Protein AF-A0A3C1VH24-F1 (afdb_monomer_lite)

Sequence (207 aa):
MFFRLPTLKSFALTANALASLFFVCVVVCSCSSTRHAETNLQTVLHTRPGSHQLFDSGQITNAILEFGGNHQAAFSVLKKVSSETNTIVDAGRIIDTNRFVRAGAIYGIGQLGKSVPEAAPFLWEVIYYPSKSGNDRYMAFVALKKIGFQTQDIPTLAKLLDVPASNQNFLTKLVPETISELIETNPPGATPYLSSVENLLDNPNPD

Foldseek 3Di:
DDDDDDDPDDDDPDPPPVVVVVVVVVVVVLVVQLVVLLVQLLVQLPDDDPDPDLGDLPSNLVSCCSNPLPNVSLLVSLLVQLPDFDWDQDPNDTDTPSLSSNLSSLLSLLSSAPSDVVSLVVLLCLLPPPPRDLSSNVSSVVSNVSSPDALVCLLVLLVCCVDPSVVSPVSVPVSVVSNVVNCVVDVVRNVVPVVSNVVVVPPPDDD

Radius of gyration: 26.14 Å; chains: 1; bounding box: 42×113×46 Å

Secondary structure (DSSP, 8-state):
---PPPP-----SSSHHHHHHHHHHHHHHHHHHHHHHHHHHHHHHHPPPSSS-SS-HHHHHHHHHTTTT-HHHHHHHHHHHTT---EEEETTEEEETTHHHHHHHHHHHHHTGGGSTTHHHHHHHHHH-TTS-HHHHHHHHHHHHHH---GGGHHHHHHHHHSGGGGSTTHHHHHHHHHHHHHHH-HHHHGGGTHHHHHHHS-----

pLDDT: mean 82.44, std 19.89, range [29.34, 98.69]

Structure (mmCIF, N/CA/C/O backbone):
data_AF-A0A3C1VH24-F1
#
_entry.id   AF-A0A3C1VH24-F1
#
loop_
_atom_site.group_PDB
_atom_site.id
_atom_site.type_symbol
_atom_site.label_atom_id
_atom_site.label_alt_id
_atom_site.label_comp_id
_atom_site.label_asym_id
_atom_site.label_entity_id
_atom_site.label_seq_id
_atom_site.pdbx_PDB_ins_code
_atom_site.Cartn_x
_atom_site.Cartn_y
_atom_site.Cartn_z
_atom_site.occupancy
_atom_site.B_iso_or_equiv
_atom_site.auth_seq_id
_atom_site.auth_comp_id
_atom_site.auth_asym_id
_atom_site.auth_atom_id
_atom_site.pdbx_PDB_model_num
ATOM 1 N N . MET A 1 1 ? -3.320 -86.404 -0.015 1.00 36.16 1 MET A N 1
ATOM 2 C CA . MET A 1 1 ? -2.067 -86.282 -0.789 1.00 36.16 1 MET A CA 1
ATOM 3 C C . MET A 1 1 ? -2.031 -84.865 -1.349 1.00 36.16 1 MET A C 1
ATOM 5 O O . MET A 1 1 ? -2.998 -84.454 -1.972 1.00 36.16 1 MET A O 1
ATOM 9 N N . PHE A 1 2 ? -1.017 -84.093 -0.963 1.00 38.03 2 PHE A N 1
ATOM 10 C CA . PHE A 1 2 ? -0.851 -82.656 -1.212 1.00 38.03 2 PHE A CA 1
ATOM 11 C C . PHE A 1 2 ? -0.821 -82.301 -2.702 1.00 38.03 2 PHE A C 1
ATOM 13 O O . PHE A 1 2 ? -0.122 -82.992 -3.427 1.00 38.03 2 PHE A O 1
ATOM 20 N N . PHE A 1 3 ? -1.413 -81.169 -3.114 1.00 30.39 3 PHE A N 1
ATOM 21 C CA . PHE A 1 3 ? -0.778 -80.273 -4.094 1.00 30.39 3 PHE A CA 1
ATOM 22 C C . PHE A 1 3 ? -1.181 -78.803 -3.880 1.00 30.39 3 PHE A C 1
ATOM 24 O O . PHE A 1 3 ? -2.302 -78.482 -3.499 1.00 30.39 3 PHE A O 1
ATOM 31 N N . ARG A 1 4 ? -0.167 -77.947 -4.027 1.00 29.34 4 ARG A N 1
ATOM 32 C CA . ARG A 1 4 ? -0.014 -76.565 -3.550 1.00 29.34 4 ARG A CA 1
ATOM 33 C C . ARG A 1 4 ? -0.780 -75.524 -4.378 1.00 29.34 4 ARG A C 1
ATOM 35 O O . ARG A 1 4 ? -0.781 -75.591 -5.601 1.00 29.34 4 ARG A O 1
ATOM 42 N N . LEU A 1 5 ? -1.265 -74.481 -3.701 1.00 32.91 5 LEU A N 1
ATOM 43 C CA . LEU A 1 5 ? -1.547 -73.161 -4.281 1.00 32.91 5 LEU A CA 1
ATOM 44 C C . LEU A 1 5 ? -0.228 -72.440 -4.636 1.00 32.91 5 LEU A C 1
ATOM 46 O O . LEU A 1 5 ? 0.666 -72.395 -3.784 1.00 32.91 5 LEU A O 1
ATOM 50 N N . PRO A 1 6 ? -0.086 -71.834 -5.828 1.00 37.62 6 PRO A N 1
ATOM 51 C CA . PRO A 1 6 ? 0.975 -70.871 -6.085 1.00 37.62 6 PRO A CA 1
ATOM 52 C C . PRO A 1 6 ? 0.645 -69.503 -5.464 1.00 37.62 6 PRO A C 1
ATOM 54 O O . PRO A 1 6 ? -0.477 -69.004 -5.506 1.00 37.62 6 PRO A O 1
ATOM 57 N N . THR A 1 7 ? 1.671 -68.923 -4.853 1.00 36.19 7 THR A N 1
ATOM 58 C CA . THR A 1 7 ? 1.704 -67.687 -4.071 1.00 36.19 7 THR A CA 1
ATOM 59 C C . THR A 1 7 ? 1.521 -66.416 -4.907 1.00 36.19 7 THR A C 1
ATOM 61 O O . THR A 1 7 ? 2.223 -66.212 -5.895 1.00 36.19 7 THR A O 1
ATOM 64 N N . LEU A 1 8 ? 0.672 -65.509 -4.414 1.00 36.28 8 LEU A N 1
ATOM 65 C CA . LEU A 1 8 ? 0.593 -64.088 -4.773 1.00 36.28 8 LEU A CA 1
ATOM 66 C C . LEU A 1 8 ? 1.919 -63.368 -4.454 1.00 36.28 8 LEU A C 1
ATOM 68 O O . LEU A 1 8 ? 2.107 -62.873 -3.346 1.00 36.28 8 LEU A O 1
ATOM 72 N N . LYS A 1 9 ? 2.848 -63.295 -5.410 1.00 37.72 9 LYS A N 1
ATOM 73 C CA . LYS A 1 9 ? 3.990 -62.360 -5.377 1.00 37.72 9 LYS A CA 1
ATOM 74 C C . LYS A 1 9 ? 4.359 -61.916 -6.791 1.00 37.72 9 LYS A C 1
ATOM 76 O O . LYS A 1 9 ? 5.410 -62.268 -7.309 1.00 37.72 9 LYS A O 1
ATOM 81 N N . SER A 1 10 ? 3.482 -61.132 -7.410 1.00 37.31 10 SER A N 1
ATOM 82 C CA . SER A 1 10 ? 3.805 -60.377 -8.631 1.00 37.31 10 SER A CA 1
ATOM 83 C C . SER A 1 10 ? 2.691 -59.387 -8.988 1.00 37.31 10 SER A C 1
ATOM 85 O O . SER A 1 10 ? 2.192 -59.365 -10.101 1.00 37.31 10 SER A O 1
ATOM 87 N N . PHE A 1 11 ? 2.287 -58.545 -8.035 1.00 36.47 11 PHE A N 1
ATOM 88 C CA . PHE A 1 11 ? 1.447 -57.369 -8.306 1.00 36.47 11 PHE A CA 1
ATOM 89 C C . PHE A 1 11 ? 1.889 -56.204 -7.414 1.00 36.47 11 PHE A C 1
ATOM 91 O O . PHE A 1 11 ? 1.153 -55.703 -6.577 1.00 36.47 11 PHE A O 1
ATOM 98 N N . ALA A 1 12 ? 3.154 -55.812 -7.534 1.00 38.84 12 ALA A N 1
ATOM 99 C CA . ALA A 1 12 ? 3.665 -54.611 -6.880 1.00 38.84 12 ALA A CA 1
ATOM 100 C C . ALA A 1 12 ? 4.857 -54.051 -7.659 1.00 38.84 12 ALA A C 1
ATOM 102 O O . ALA A 1 12 ? 5.936 -53.894 -7.103 1.00 38.84 12 ALA A O 1
ATOM 103 N N . LEU A 1 13 ? 4.709 -53.811 -8.966 1.00 38.84 13 LEU A N 1
ATOM 104 C CA . LEU A 1 13 ? 5.759 -53.113 -9.714 1.00 38.84 13 LEU A CA 1
ATOM 105 C C . LEU A 1 13 ? 5.261 -52.398 -10.978 1.00 38.84 13 LEU A C 1
ATOM 107 O O . LEU A 1 13 ? 5.892 -52.486 -12.016 1.00 38.84 13 LEU A O 1
ATOM 111 N N . THR A 1 14 ? 4.147 -51.662 -10.903 1.00 41.81 14 THR A N 1
ATOM 112 C CA . THR A 1 14 ? 3.786 -50.675 -11.951 1.00 41.81 14 THR A CA 1
ATOM 113 C C . THR A 1 14 ? 3.032 -49.431 -11.454 1.00 41.81 14 THR A C 1
ATOM 115 O O . THR A 1 14 ? 2.781 -48.531 -12.246 1.00 41.81 14 THR A O 1
ATOM 118 N N . ALA A 1 15 ? 2.725 -49.290 -10.158 1.00 37.34 15 ALA A N 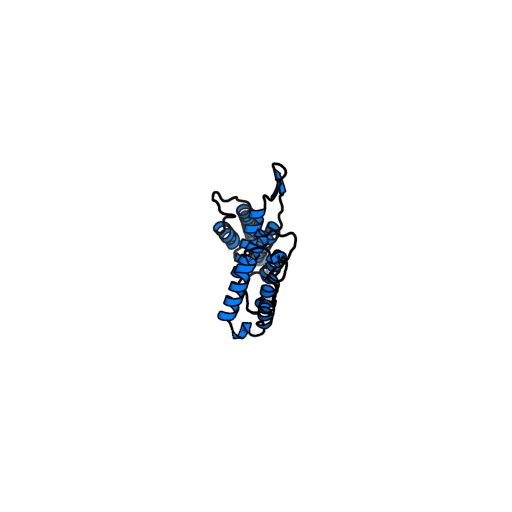1
ATOM 119 C CA . ALA A 1 15 ? 1.981 -48.119 -9.662 1.00 37.34 15 ALA A CA 1
ATOM 120 C C . ALA A 1 15 ? 2.856 -46.887 -9.328 1.00 37.34 15 ALA A C 1
ATOM 122 O O . ALA A 1 15 ? 2.350 -45.768 -9.300 1.00 37.34 15 ALA A O 1
ATOM 123 N N . ASN A 1 16 ? 4.171 -47.049 -9.123 1.00 43.00 16 ASN A N 1
ATOM 124 C CA . ASN A 1 16 ? 5.039 -45.951 -8.662 1.00 43.00 16 ASN A CA 1
ATOM 125 C C . ASN A 1 16 ? 5.607 -45.052 -9.770 1.00 43.00 16 ASN A C 1
ATOM 127 O O . ASN A 1 16 ? 6.025 -43.938 -9.470 1.00 43.00 16 ASN A O 1
ATOM 131 N N . ALA A 1 17 ? 5.625 -45.488 -11.032 1.00 41.25 17 ALA A N 1
ATOM 132 C CA . ALA A 1 17 ? 6.173 -44.680 -12.127 1.00 41.25 17 ALA A CA 1
ATOM 133 C C . ALA A 1 17 ? 5.202 -43.573 -12.569 1.00 41.25 17 ALA A C 1
ATOM 135 O O . ALA A 1 17 ? 5.617 -42.448 -12.816 1.00 41.25 17 ALA A O 1
ATOM 136 N N . LEU A 1 18 ? 3.896 -43.859 -12.604 1.00 40.31 18 LEU A N 1
ATOM 137 C CA . LEU A 1 18 ? 2.884 -42.868 -12.977 1.00 40.31 18 LEU A CA 1
ATOM 138 C C . LEU A 1 18 ? 2.711 -41.813 -11.882 1.00 40.31 18 LEU A C 1
ATOM 140 O O . LEU A 1 18 ? 2.741 -40.630 -12.189 1.00 40.31 18 LEU A O 1
ATOM 144 N N . ALA A 1 19 ? 2.622 -42.208 -10.608 1.00 44.28 19 ALA A N 1
ATOM 145 C CA . ALA A 1 19 ? 2.500 -41.251 -9.508 1.00 44.28 19 ALA A CA 1
ATOM 146 C C . ALA A 1 19 ? 3.707 -40.297 -9.421 1.00 44.28 19 ALA A C 1
ATOM 148 O O . ALA A 1 19 ? 3.523 -39.102 -9.214 1.00 44.28 19 ALA A O 1
ATOM 149 N N . SER A 1 20 ? 4.929 -40.795 -9.647 1.00 45.97 20 SER A N 1
ATOM 150 C CA . SER A 1 20 ? 6.142 -39.965 -9.667 1.00 45.97 20 SER A CA 1
ATOM 151 C C . SER A 1 20 ? 6.243 -39.081 -10.915 1.00 45.97 20 SER A C 1
ATOM 153 O O . SER A 1 20 ? 6.613 -37.918 -10.786 1.00 45.97 20 SER A O 1
ATOM 155 N N . LEU A 1 21 ? 5.839 -39.560 -12.097 1.00 46.69 21 LEU A N 1
ATOM 156 C CA . LEU A 1 21 ? 5.760 -38.739 -13.315 1.00 46.69 21 LEU A CA 1
ATOM 157 C C . LEU A 1 21 ? 4.696 -37.638 -13.213 1.00 46.69 21 LEU A C 1
ATOM 159 O O . LEU A 1 21 ? 4.971 -36.502 -13.589 1.00 46.69 21 LEU A O 1
ATOM 163 N N . PHE A 1 22 ? 3.517 -37.935 -12.656 1.00 48.34 22 PHE A N 1
ATOM 164 C CA . PHE A 1 22 ? 2.480 -36.931 -12.399 1.00 48.34 22 PHE A CA 1
ATOM 165 C C . PHE A 1 22 ? 2.959 -35.880 -11.394 1.00 48.34 22 PHE A C 1
ATOM 167 O O . PHE A 1 22 ? 2.775 -34.689 -11.632 1.00 48.34 22 PHE A O 1
ATOM 174 N N . PHE A 1 23 ? 3.628 -36.292 -10.314 1.00 48.44 23 PHE A N 1
ATOM 175 C CA . PHE A 1 23 ? 4.158 -35.356 -9.321 1.00 48.44 23 PHE A CA 1
ATOM 176 C C . PHE A 1 23 ? 5.256 -34.458 -9.908 1.00 48.44 23 PHE A C 1
ATOM 178 O O . PHE A 1 23 ? 5.238 -33.247 -9.705 1.00 48.44 23 PHE A O 1
ATOM 185 N N . VAL A 1 24 ? 6.172 -35.023 -10.700 1.00 53.12 24 VAL A N 1
ATOM 186 C CA . VAL A 1 24 ? 7.228 -34.256 -11.379 1.00 53.12 24 VAL A CA 1
ATOM 187 C C . VAL A 1 24 ? 6.637 -33.303 -12.423 1.00 53.12 24 VAL A C 1
ATOM 189 O O . VAL A 1 24 ? 7.026 -32.139 -12.454 1.00 53.12 24 VAL A O 1
ATOM 192 N N . CYS A 1 25 ? 5.659 -33.733 -13.228 1.00 53.59 25 CYS A N 1
ATOM 193 C CA . CYS A 1 25 ? 4.994 -32.854 -14.196 1.00 53.59 25 CYS A CA 1
ATOM 194 C C . CYS A 1 25 ? 4.237 -31.704 -13.522 1.00 53.59 25 CYS A C 1
ATOM 196 O O . CYS A 1 25 ? 4.370 -30.564 -13.959 1.00 53.59 25 CYS A O 1
ATOM 198 N N . VAL A 1 26 ? 3.486 -31.972 -12.448 1.00 57.84 26 VAL A N 1
ATOM 199 C CA . VAL A 1 26 ? 2.752 -30.929 -11.711 1.00 57.84 26 VAL A CA 1
ATOM 200 C C . VAL A 1 26 ? 3.723 -29.917 -11.096 1.00 57.84 26 VAL A C 1
ATOM 202 O O . VAL A 1 26 ? 3.526 -28.715 -11.254 1.00 57.84 26 VAL A O 1
ATOM 205 N N . VAL A 1 27 ? 4.819 -30.376 -10.483 1.00 59.41 27 VAL A N 1
ATOM 206 C CA . VAL A 1 27 ? 5.836 -29.487 -9.894 1.00 59.41 27 VAL A CA 1
ATOM 207 C C . VAL A 1 27 ? 6.545 -28.647 -10.966 1.00 59.41 27 VAL A C 1
ATOM 209 O O . VAL A 1 27 ? 6.691 -27.436 -10.795 1.00 59.41 27 VAL A O 1
ATOM 212 N N . VAL A 1 28 ? 6.935 -29.241 -12.099 1.00 59.50 28 VAL A N 1
ATOM 213 C CA . VAL A 1 28 ? 7.600 -28.513 -13.197 1.00 59.50 28 VAL A CA 1
ATOM 214 C C . VAL A 1 28 ? 6.655 -27.495 -13.852 1.00 59.50 28 VAL A C 1
ATOM 216 O O . VAL A 1 28 ? 7.066 -26.358 -14.102 1.00 59.50 28 VAL A O 1
ATOM 219 N N . CYS A 1 29 ? 5.381 -27.844 -14.065 1.00 61.97 29 CYS A N 1
ATOM 220 C CA . CYS A 1 29 ? 4.379 -26.918 -14.602 1.00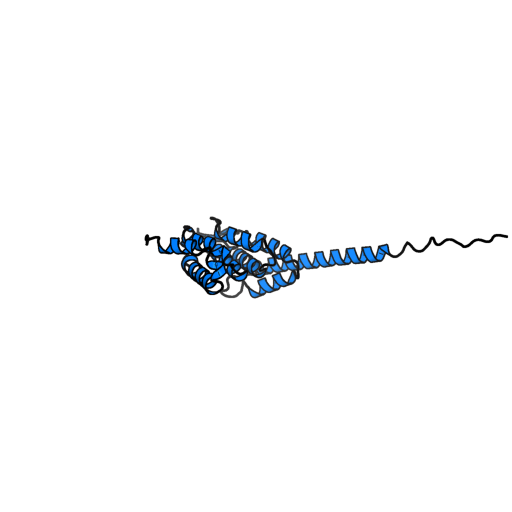 61.97 29 CYS A CA 1
ATOM 221 C C . CYS A 1 29 ? 4.092 -25.750 -13.644 1.00 61.97 29 CYS A C 1
ATOM 223 O O . CYS A 1 29 ? 4.086 -24.596 -14.082 1.00 61.97 29 CYS A O 1
ATOM 225 N N . SER A 1 30 ? 3.923 -26.007 -12.343 1.00 60.62 30 SER A N 1
ATOM 226 C CA . SER A 1 30 ? 3.699 -24.949 -11.345 1.00 60.62 30 SER A CA 1
ATOM 227 C C . SER A 1 30 ? 4.908 -24.015 -11.190 1.00 60.62 30 SER A C 1
ATOM 229 O O . SER A 1 30 ? 4.732 -22.797 -11.075 1.00 60.62 30 SER A O 1
ATOM 231 N N . CYS A 1 31 ? 6.136 -24.540 -11.266 1.00 66.38 31 CYS A N 1
ATOM 232 C CA . CYS A 1 31 ? 7.351 -23.718 -11.263 1.00 66.38 31 CYS A CA 1
ATOM 233 C C . CYS A 1 31 ? 7.470 -22.834 -12.514 1.00 66.38 31 CYS A C 1
ATOM 235 O O . CYS A 1 31 ? 7.856 -21.668 -12.404 1.00 66.38 31 CYS A O 1
ATOM 237 N N . SER A 1 32 ? 7.120 -23.357 -13.693 1.00 71.50 32 SER A N 1
ATOM 238 C CA . SER A 1 32 ? 7.143 -22.582 -14.940 1.00 71.50 32 SER A CA 1
ATOM 239 C C . SER A 1 32 ? 6.107 -21.453 -14.934 1.00 71.50 32 SER A C 1
ATOM 241 O O . SER A 1 32 ? 6.422 -20.336 -15.342 1.00 71.50 32 SER A O 1
ATOM 243 N N . SER A 1 33 ? 4.895 -21.722 -14.437 1.00 80.44 33 SER A N 1
ATOM 244 C CA . SER A 1 33 ? 3.821 -20.723 -14.349 1.00 80.44 33 SER A CA 1
ATOM 245 C C . SER A 1 33 ? 4.170 -19.587 -13.387 1.00 80.44 33 SER A C 1
ATOM 247 O O . SER A 1 33 ? 3.976 -18.421 -13.715 1.00 80.44 33 SER A O 1
ATOM 249 N N . THR A 1 34 ? 4.738 -19.916 -12.222 1.00 84.75 34 THR A N 1
ATOM 250 C CA . THR A 1 34 ? 5.115 -18.907 -11.219 1.00 84.75 34 THR A CA 1
ATOM 251 C C . THR A 1 34 ? 6.220 -17.996 -11.751 1.00 84.75 34 THR A C 1
ATOM 253 O O . THR A 1 34 ? 6.108 -16.779 -11.667 1.00 84.75 34 THR A O 1
ATOM 256 N N . ARG A 1 35 ? 7.252 -18.560 -12.394 1.00 89.94 35 ARG A N 1
ATOM 257 C CA . ARG A 1 35 ? 8.339 -17.767 -12.991 1.00 89.94 35 ARG A CA 1
ATOM 258 C C . ARG A 1 35 ? 7.840 -16.826 -14.092 1.00 89.94 35 ARG A C 1
ATOM 260 O O . ARG A 1 35 ? 8.350 -15.713 -14.227 1.00 89.94 35 ARG A O 1
ATOM 267 N N . HIS A 1 36 ? 6.862 -17.269 -14.882 1.00 93.31 36 HIS A N 1
ATOM 268 C CA . HIS A 1 36 ? 6.235 -16.426 -15.895 1.00 93.31 36 HIS A CA 1
ATOM 269 C C . HIS A 1 36 ? 5.503 -15.239 -15.257 1.00 93.31 36 HIS A C 1
ATOM 271 O O . HIS A 1 36 ? 5.795 -14.102 -15.622 1.00 93.31 36 HIS A O 1
ATOM 277 N N . ALA A 1 37 ? 4.656 -15.492 -14.254 1.00 95.62 37 ALA A N 1
ATOM 278 C CA . ALA A 1 37 ? 3.931 -14.448 -13.529 1.00 95.62 37 ALA A CA 1
ATOM 279 C C . ALA A 1 37 ? 4.883 -13.445 -12.847 1.00 95.62 37 ALA A C 1
ATOM 281 O O . ALA A 1 37 ? 4.691 -12.234 -12.944 1.00 95.62 37 ALA A O 1
ATOM 282 N N . GLU A 1 38 ? 5.974 -13.923 -12.234 1.00 96.00 38 GLU A N 1
ATOM 283 C CA . GLU A 1 38 ? 7.024 -13.063 -11.668 1.00 96.00 38 GLU A CA 1
ATOM 284 C C . GLU A 1 38 ? 7.664 -12.150 -12.718 1.00 96.00 38 GLU A C 1
ATOM 286 O O . GLU A 1 38 ? 7.829 -10.951 -12.484 1.00 96.00 38 GLU A O 1
ATOM 291 N N . THR A 1 39 ? 8.006 -12.709 -13.880 1.00 96.00 39 THR A N 1
ATOM 292 C CA . THR A 1 39 ? 8.636 -11.962 -14.979 1.00 96.00 39 THR A CA 1
ATOM 293 C C . THR A 1 39 ? 7.678 -10.928 -15.564 1.00 96.00 39 THR A C 1
ATOM 295 O O . THR A 1 39 ? 8.079 -9.792 -15.829 1.00 96.00 39 THR A O 1
ATOM 298 N N . ASN A 1 40 ? 6.410 -11.302 -15.748 1.00 97.19 40 ASN A N 1
ATOM 299 C CA . ASN A 1 40 ? 5.390 -10.401 -16.262 1.00 97.19 40 ASN A CA 1
ATOM 300 C C . ASN A 1 40 ? 5.134 -9.248 -15.285 1.00 97.19 40 ASN A C 1
ATOM 302 O O . ASN A 1 40 ? 5.211 -8.084 -15.674 1.00 97.19 40 ASN A O 1
ATOM 306 N N . LEU A 1 41 ? 4.950 -9.544 -13.995 1.00 97.75 41 LEU A N 1
ATOM 307 C CA . LEU A 1 41 ? 4.750 -8.515 -12.976 1.00 97.75 41 LEU A CA 1
ATOM 308 C C . LEU A 1 41 ? 5.940 -7.554 -12.886 1.00 97.75 41 LEU A C 1
ATOM 310 O O . LEU A 1 41 ? 5.738 -6.341 -12.835 1.00 97.75 41 LEU A O 1
ATOM 314 N N . GLN A 1 42 ? 7.176 -8.059 -12.931 1.00 97.00 42 GLN A N 1
ATOM 315 C CA . GLN A 1 42 ? 8.361 -7.195 -12.993 1.00 97.00 42 GLN A CA 1
ATOM 316 C C . GLN A 1 42 ? 8.348 -6.305 -14.239 1.00 97.00 42 GLN A C 1
ATOM 318 O O . GLN A 1 42 ? 8.618 -5.110 -14.133 1.00 97.00 42 GLN A O 1
ATOM 323 N N . THR A 1 43 ? 8.002 -6.862 -15.399 1.00 96.44 43 THR A N 1
ATOM 324 C CA . THR A 1 43 ? 7.965 -6.132 -16.672 1.00 96.44 43 THR A CA 1
ATOM 325 C C . THR A 1 43 ? 6.916 -5.026 -16.647 1.00 96.44 43 THR A C 1
ATOM 327 O O . THR A 1 43 ? 7.222 -3.883 -16.987 1.00 96.44 43 THR A O 1
ATOM 330 N N . VAL A 1 44 ? 5.702 -5.327 -16.187 1.00 96.31 44 VAL A N 1
ATOM 331 C CA . VAL A 1 44 ? 4.616 -4.349 -16.052 1.00 96.31 44 VAL A CA 1
ATOM 332 C C . VAL A 1 44 ? 5.011 -3.215 -15.106 1.00 96.31 44 VAL A C 1
ATOM 334 O O . VAL A 1 44 ? 4.835 -2.050 -15.449 1.00 96.31 44 VAL A O 1
ATOM 337 N N . LEU A 1 45 ? 5.612 -3.528 -13.952 1.00 96.12 45 LEU A N 1
ATOM 338 C CA . LEU A 1 45 ? 6.054 -2.514 -12.984 1.00 96.12 45 LEU A CA 1
ATOM 339 C C . LEU A 1 45 ? 7.118 -1.563 -13.551 1.00 96.12 45 LEU A C 1
ATOM 341 O O . LEU A 1 45 ? 7.179 -0.404 -13.145 1.00 96.12 45 LEU A O 1
ATOM 345 N N . HIS A 1 46 ? 7.933 -2.041 -14.492 1.00 94.56 46 HIS A N 1
ATOM 346 C CA . HIS A 1 46 ? 8.981 -1.262 -15.155 1.00 94.56 46 HIS A CA 1
ATOM 347 C C . HIS A 1 46 ? 8.533 -0.626 -16.475 1.00 94.56 46 HIS A C 1
ATOM 349 O O . HIS A 1 46 ? 9.268 0.174 -17.061 1.00 94.56 46 HIS A O 1
ATOM 355 N N . THR A 1 47 ? 7.335 -0.953 -16.955 1.00 91.12 47 THR A N 1
ATOM 356 C CA . THR A 1 47 ? 6.804 -0.394 -18.194 1.00 91.12 47 THR A CA 1
ATOM 357 C C . THR A 1 47 ? 6.232 0.985 -17.913 1.00 91.12 47 THR A C 1
ATOM 359 O O . THR A 1 47 ? 5.296 1.160 -17.133 1.00 91.12 47 THR A O 1
ATOM 362 N N . ARG A 1 48 ? 6.803 2.002 -18.560 1.00 79.50 48 ARG A N 1
ATOM 363 C CA . ARG A 1 48 ? 6.324 3.375 -18.419 1.00 79.50 48 ARG A CA 1
ATOM 364 C C . ARG A 1 4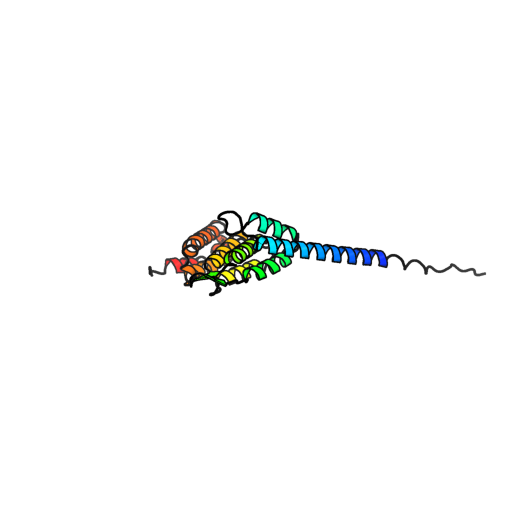8 ? 4.995 3.538 -19.169 1.00 79.50 48 ARG A C 1
ATOM 366 O O . ARG A 1 48 ? 4.964 3.263 -20.370 1.00 79.50 48 ARG A O 1
ATOM 373 N N . PRO A 1 49 ? 3.926 4.038 -18.523 1.00 78.00 49 PRO A N 1
ATOM 374 C CA . PRO A 1 49 ? 2.689 4.346 -19.228 1.00 78.00 49 PRO A CA 1
ATOM 375 C C . PRO A 1 49 ? 2.933 5.422 -20.291 1.00 78.00 49 PRO A C 1
ATOM 377 O O . PRO A 1 49 ? 3.687 6.370 -20.065 1.00 78.00 49 PRO A O 1
ATOM 380 N N . GLY A 1 50 ? 2.261 5.309 -21.438 1.00 72.69 50 GLY A N 1
ATOM 381 C CA . GLY A 1 50 ? 2.283 6.346 -22.479 1.00 72.69 50 GLY A CA 1
ATOM 382 C C . GLY A 1 50 ? 1.476 7.608 -22.128 1.00 72.69 50 GLY A C 1
ATOM 383 O O . GLY A 1 50 ? 1.541 8.594 -22.855 1.00 72.69 50 GLY A O 1
ATOM 384 N N . SER A 1 51 ? 0.707 7.587 -21.035 1.00 73.38 51 SER A N 1
ATOM 385 C CA . SER A 1 51 ? -0.164 8.676 -20.573 1.00 73.38 51 SER A CA 1
ATOM 386 C C . SER A 1 51 ? 0.425 9.404 -19.352 1.00 73.38 51 SER A C 1
ATOM 388 O O . SER A 1 51 ? 1.458 9.013 -18.816 1.00 73.38 51 SER A O 1
ATOM 390 N N . HIS A 1 52 ? -0.249 10.449 -18.854 1.00 71.69 52 HIS A N 1
ATOM 391 C CA . HIS A 1 52 ? 0.111 11.142 -17.602 1.00 71.69 52 HIS A CA 1
ATOM 392 C C . HIS A 1 52 ? -0.056 10.283 -16.326 1.00 71.69 52 HIS A C 1
ATOM 394 O O . HIS A 1 52 ? 0.030 10.804 -15.214 1.00 71.69 52 HIS A O 1
ATOM 400 N N . GLN A 1 53 ? -0.323 8.982 -16.463 1.00 79.69 53 GLN A N 1
ATOM 401 C CA . GLN A 1 53 ? -0.426 8.054 -15.343 1.00 79.69 53 GLN A CA 1
ATOM 402 C C . GLN A 1 53 ? 0.946 7.792 -14.714 1.00 79.69 53 GLN A C 1
ATOM 404 O O . GLN A 1 53 ? 1.969 7.735 -15.394 1.00 79.69 53 GLN A O 1
ATOM 409 N N . LEU A 1 54 ? 0.954 7.601 -13.392 1.00 83.38 54 LEU A N 1
ATOM 410 C CA . LEU A 1 54 ? 2.164 7.243 -12.648 1.00 83.38 54 LEU A CA 1
ATOM 411 C C . LEU A 1 54 ? 2.624 5.826 -13.022 1.00 83.38 54 LEU A C 1
ATOM 413 O O . LEU A 1 54 ? 3.805 5.600 -13.246 1.00 83.38 54 LEU A O 1
ATOM 417 N N . PHE A 1 55 ? 1.677 4.897 -13.117 1.00 91.19 55 PHE A N 1
ATOM 418 C CA . PHE A 1 55 ? 1.845 3.498 -13.506 1.00 91.19 55 PHE A CA 1
ATOM 419 C C . PHE A 1 55 ? 0.505 2.977 -14.053 1.00 91.19 55 PHE A C 1
ATOM 421 O O . PHE A 1 55 ? -0.539 3.586 -13.803 1.00 91.19 55 PHE A O 1
ATOM 428 N N . ASP A 1 56 ? 0.519 1.854 -14.773 1.00 93.38 56 ASP A N 1
ATOM 429 C CA . ASP A 1 56 ? -0.701 1.210 -15.272 1.00 93.38 56 ASP A CA 1
ATOM 430 C C . ASP A 1 56 ? -1.275 0.274 -14.196 1.00 93.38 56 ASP A C 1
ATOM 432 O O . ASP A 1 56 ?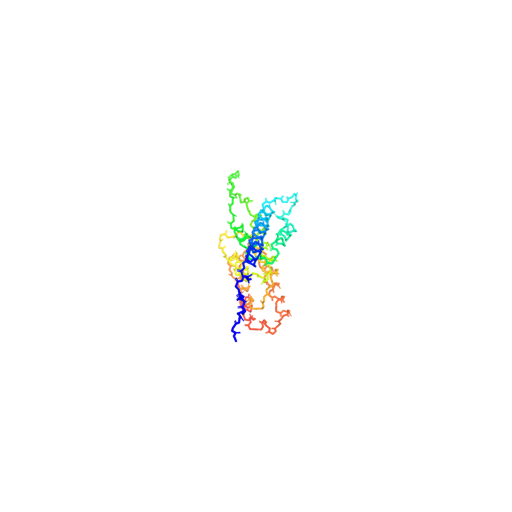 -0.849 -0.870 -14.027 1.00 93.38 56 ASP A O 1
ATOM 436 N N . SER A 1 57 ? -2.231 0.783 -13.418 1.00 93.06 57 SER A N 1
ATOM 437 C CA . SER A 1 57 ? -2.862 0.021 -12.338 1.00 93.06 57 SER A CA 1
ATOM 438 C C . SER A 1 57 ? -3.606 -1.217 -12.840 1.00 93.06 57 SER A C 1
ATOM 440 O O . SER A 1 57 ? -3.615 -2.232 -12.146 1.00 93.06 57 SER A O 1
ATOM 442 N N . GLY A 1 58 ? -4.197 -1.154 -14.038 1.00 94.56 58 GLY A N 1
ATOM 443 C CA . GLY A 1 58 ? -4.930 -2.266 -14.638 1.00 94.56 58 GLY A CA 1
ATOM 444 C C . GLY A 1 58 ? -3.999 -3.414 -15.007 1.00 94.56 58 GLY A C 1
ATOM 445 O O . GLY A 1 58 ? -4.265 -4.562 -14.647 1.00 94.56 58 GLY A O 1
ATOM 446 N N . GLN A 1 59 ? -2.869 -3.109 -15.648 1.00 95.50 59 GLN A N 1
ATOM 447 C CA . GLN A 1 59 ? -1.859 -4.121 -15.959 1.00 95.50 59 GLN A CA 1
ATOM 448 C C . GLN A 1 59 ? -1.237 -4.720 -14.697 1.00 95.50 59 GLN A C 1
ATOM 450 O O . GLN A 1 59 ? -1.044 -5.932 -14.649 1.00 95.50 59 GLN A O 1
ATOM 455 N N . ILE A 1 60 ? -0.969 -3.915 -13.660 1.00 97.00 60 ILE A N 1
ATOM 456 C CA . ILE A 1 60 ? -0.442 -4.433 -12.386 1.00 97.00 60 ILE A CA 1
ATOM 457 C C . ILE A 1 60 ? -1.439 -5.407 -11.757 1.00 97.00 60 ILE A C 1
ATOM 459 O O . ILE A 1 60 ? -1.053 -6.507 -11.368 1.00 97.00 60 ILE A O 1
ATOM 463 N N . THR A 1 61 ? -2.719 -5.035 -11.678 1.00 96.69 61 THR A N 1
ATOM 464 C CA . THR A 1 61 ? -3.756 -5.924 -11.141 1.00 96.69 61 THR A CA 1
ATOM 465 C C . THR A 1 61 ? -3.853 -7.215 -11.955 1.00 96.69 61 THR A C 1
ATOM 467 O O . THR A 1 61 ? -3.883 -8.290 -11.363 1.00 96.69 61 THR A O 1
ATOM 470 N N . ASN A 1 62 ? -3.826 -7.142 -13.288 1.00 97.00 62 ASN A N 1
ATOM 471 C CA . ASN A 1 62 ? -3.866 -8.332 -14.142 1.00 97.00 62 ASN A CA 1
ATOM 472 C C . ASN A 1 62 ? -2.637 -9.232 -13.944 1.00 97.00 62 ASN A C 1
ATOM 474 O O . ASN A 1 62 ? -2.792 -10.438 -13.777 1.00 97.00 62 ASN A O 1
ATOM 478 N N . ALA A 1 63 ? -1.434 -8.658 -13.875 1.00 97.69 63 ALA A N 1
ATOM 479 C CA . ALA A 1 63 ? -0.207 -9.414 -13.630 1.00 97.69 63 ALA A CA 1
ATOM 480 C C . ALA A 1 63 ? -0.193 -10.076 -12.240 1.00 97.69 63 ALA A C 1
ATOM 482 O O . ALA A 1 63 ? 0.357 -11.159 -12.076 1.00 97.69 63 ALA A O 1
ATOM 483 N N . ILE A 1 64 ? -0.830 -9.467 -11.233 1.00 97.38 64 ILE A N 1
ATOM 484 C CA . ILE A 1 64 ? -1.018 -10.092 -9.913 1.00 97.38 64 ILE A CA 1
ATOM 485 C C . ILE A 1 64 ? -1.969 -11.292 -10.003 1.00 97.38 64 ILE A C 1
ATOM 487 O O . ILE A 1 64 ? -1.701 -12.320 -9.384 1.00 97.38 64 ILE A O 1
ATOM 491 N N . LEU A 1 65 ? -3.048 -11.202 -10.788 1.00 95.88 65 LEU A N 1
ATOM 492 C CA . LEU A 1 65 ? -3.998 -12.309 -10.965 1.00 95.88 65 LEU A CA 1
ATOM 493 C C . LEU A 1 65 ? -3.359 -13.546 -11.616 1.00 95.88 65 LEU A C 1
ATOM 495 O O . LEU A 1 65 ? -3.794 -14.665 -11.348 1.00 95.88 65 LEU A O 1
ATOM 499 N N . GLU A 1 66 ? -2.304 -13.378 -12.416 1.00 96.19 66 GLU A N 1
ATOM 500 C CA . GLU A 1 66 ? -1.557 -14.496 -13.015 1.00 96.19 66 GLU A CA 1
ATOM 501 C C . GLU A 1 66 ? -0.847 -15.384 -11.984 1.00 96.19 66 GLU A C 1
ATOM 503 O O . GLU A 1 66 ? -0.541 -16.542 -12.274 1.00 96.19 66 GLU A O 1
ATOM 508 N N . PHE A 1 67 ? -0.639 -14.896 -10.757 1.00 94.88 67 PHE A N 1
ATOM 509 C CA . PHE A 1 67 ? -0.145 -15.729 -9.657 1.00 94.88 67 PHE A CA 1
ATOM 510 C C . PHE A 1 67 ? -1.199 -16.718 -9.141 1.00 94.88 67 PHE A C 1
ATOM 512 O O . PHE A 1 67 ? -0.868 -17.604 -8.343 1.00 94.88 67 PHE A O 1
ATOM 519 N N . GLY A 1 68 ? -2.461 -16.595 -9.571 1.00 91.38 68 GLY A N 1
ATOM 520 C CA . GLY A 1 68 ? -3.564 -17.414 -9.084 1.00 91.38 68 GLY A CA 1
ATOM 521 C C . GLY A 1 68 ? -3.653 -17.347 -7.559 1.00 91.38 68 GLY A C 1
ATOM 522 O O . GLY A 1 68 ? -3.659 -16.272 -6.980 1.00 91.38 68 GLY A O 1
ATOM 523 N N . GLY A 1 69 ? -3.661 -18.500 -6.886 1.00 90.62 69 GLY A N 1
ATOM 524 C CA . GLY A 1 69 ? -3.687 -18.557 -5.418 1.00 90.62 69 GLY A CA 1
ATOM 525 C C . GLY A 1 69 ? -2.363 -18.215 -4.717 1.00 90.62 69 GLY A C 1
ATOM 526 O O . GLY A 1 69 ? -2.331 -18.176 -3.488 1.00 90.62 69 GLY A O 1
ATOM 527 N N . ASN A 1 70 ? -1.261 -17.989 -5.442 1.00 94.56 70 ASN A N 1
ATOM 528 C CA . ASN A 1 70 ? 0.065 -17.770 -4.852 1.00 94.56 70 ASN A CA 1
ATOM 529 C C . ASN A 1 70 ? 0.366 -1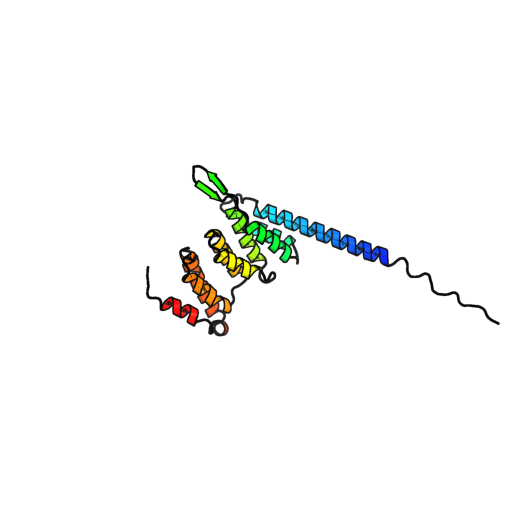6.280 -4.607 1.00 94.56 70 ASN A C 1
ATOM 531 O O . ASN A 1 70 ? 1.359 -15.725 -5.086 1.00 94.56 70 ASN A O 1
ATOM 535 N N . HIS A 1 71 ? -0.493 -15.616 -3.835 1.00 95.44 71 HIS A N 1
ATOM 536 C CA . HIS A 1 71 ? -0.339 -14.192 -3.526 1.00 95.44 71 HIS A CA 1
ATOM 537 C C . HIS A 1 71 ? 0.932 -13.878 -2.712 1.00 95.44 71 HIS A C 1
ATOM 539 O O . HIS A 1 71 ? 1.440 -12.761 -2.789 1.00 95.44 71 HIS A O 1
ATOM 545 N N . GLN A 1 72 ? 1.506 -14.856 -1.999 1.00 96.75 72 GLN A N 1
ATOM 546 C CA . GLN A 1 72 ? 2.780 -14.685 -1.288 1.00 96.75 72 GLN A CA 1
ATOM 547 C C . GLN A 1 72 ? 3.961 -14.474 -2.248 1.00 96.75 72 GLN A C 1
ATOM 549 O O . GLN A 1 72 ? 4.859 -13.671 -1.975 1.00 96.75 72 GLN A O 1
ATOM 554 N N . ALA A 1 73 ? 3.967 -15.172 -3.388 1.00 96.31 73 ALA A N 1
ATOM 555 C CA . ALA A 1 73 ? 4.977 -14.961 -4.422 1.00 96.31 73 ALA A CA 1
ATOM 556 C C . ALA A 1 73 ? 4.822 -13.573 -5.064 1.00 96.31 73 ALA A C 1
ATOM 558 O O . ALA A 1 73 ? 5.810 -12.844 -5.177 1.00 96.31 73 ALA A O 1
ATOM 559 N N . ALA A 1 74 ? 3.586 -13.153 -5.366 1.00 97.81 74 ALA A N 1
ATOM 560 C CA . ALA A 1 74 ? 3.311 -11.796 -5.845 1.00 97.81 74 ALA A CA 1
ATOM 561 C C . ALA A 1 74 ? 3.801 -10.740 -4.840 1.00 97.81 74 ALA A C 1
ATOM 563 O O . ALA A 1 74 ? 4.523 -9.814 -5.212 1.00 97.81 74 ALA A O 1
ATOM 564 N N . PHE A 1 75 ? 3.490 -10.916 -3.550 1.00 98.50 75 PHE A N 1
ATOM 565 C CA . PHE A 1 75 ? 3.974 -10.040 -2.482 1.00 98.50 75 PHE A CA 1
ATOM 566 C C . PHE A 1 75 ? 5.497 -9.957 -2.440 1.00 98.50 75 PHE A C 1
ATOM 568 O O . PHE A 1 75 ? 6.044 -8.867 -2.304 1.00 98.50 75 PHE A O 1
ATOM 575 N N . SER A 1 76 ? 6.192 -11.085 -2.589 1.00 98.06 76 SER A N 1
ATOM 576 C CA . SER A 1 76 ? 7.658 -11.127 -2.556 1.00 98.06 76 SER A CA 1
ATOM 577 C C . SER A 1 76 ? 8.277 -10.297 -3.686 1.00 98.06 76 SER A C 1
ATOM 579 O O . SER A 1 76 ? 9.217 -9.533 -3.444 1.00 98.06 76 SER A O 1
ATOM 581 N N . VAL A 1 77 ? 7.715 -10.379 -4.898 1.00 98.06 77 VAL A N 1
ATOM 582 C CA . VAL A 1 77 ? 8.123 -9.537 -6.034 1.00 98.06 77 VAL A CA 1
ATOM 583 C C . VAL A 1 77 ? 7.834 -8.066 -5.745 1.00 98.06 77 VAL A C 1
ATOM 585 O O . VAL A 1 77 ? 8.736 -7.235 -5.829 1.00 98.06 77 VAL A O 1
ATOM 588 N N . LEU A 1 78 ? 6.603 -7.741 -5.350 1.00 98.56 78 LEU A N 1
ATOM 589 C CA . LEU A 1 78 ? 6.181 -6.362 -5.099 1.00 98.56 78 LEU A CA 1
ATOM 590 C C . LEU A 1 78 ? 6.992 -5.707 -3.976 1.00 98.56 78 LEU A C 1
ATOM 592 O O . LEU A 1 78 ? 7.463 -4.582 -4.126 1.00 98.56 78 LEU A O 1
ATOM 596 N N . LYS A 1 79 ? 7.226 -6.419 -2.870 1.00 98.31 79 LYS A N 1
ATOM 597 C CA . LYS A 1 79 ? 8.044 -5.944 -1.749 1.00 98.31 79 LYS A CA 1
ATOM 598 C C . LYS A 1 79 ? 9.467 -5.631 -2.203 1.00 98.31 79 LYS A C 1
ATOM 600 O O . LYS A 1 79 ? 9.987 -4.565 -1.868 1.00 98.31 79 LYS A O 1
ATOM 605 N N . LYS A 1 80 ? 10.078 -6.510 -3.003 1.00 97.56 80 LYS A N 1
ATOM 606 C CA . LYS A 1 80 ? 11.410 -6.273 -3.574 1.00 97.56 80 LYS A CA 1
ATOM 607 C C . LYS A 1 80 ? 11.420 -5.012 -4.446 1.00 97.56 80 LYS A C 1
ATOM 609 O O . LYS A 1 80 ? 12.214 -4.110 -4.187 1.00 97.56 80 LYS A O 1
ATOM 614 N N . VAL A 1 81 ? 10.495 -4.917 -5.401 1.00 96.94 81 VAL A N 1
ATOM 615 C CA . VAL A 1 81 ? 10.409 -3.792 -6.348 1.00 96.94 81 VAL A CA 1
ATOM 616 C C . VAL A 1 81 ? 10.101 -2.465 -5.636 1.00 96.94 81 VAL A C 1
ATOM 618 O O . VAL A 1 81 ? 10.654 -1.421 -5.971 1.00 96.94 81 VAL A O 1
ATOM 621 N N . SER A 1 82 ? 9.309 -2.487 -4.560 1.00 96.38 82 SER A N 1
ATOM 622 C CA . SER A 1 82 ? 8.996 -1.303 -3.737 1.00 96.38 82 SER A CA 1
ATOM 623 C C . SER A 1 82 ? 10.195 -0.704 -2.981 1.00 96.38 82 SER A C 1
ATOM 625 O O . SER A 1 82 ? 10.076 0.339 -2.328 1.00 96.38 82 SER A O 1
ATOM 627 N N . SER A 1 83 ? 11.353 -1.362 -3.038 1.00 94.00 83 SER A N 1
ATOM 628 C CA . SER A 1 83 ? 12.608 -0.888 -2.449 1.00 94.00 83 SER A CA 1
ATOM 629 C C . SER A 1 83 ? 13.643 -0.501 -3.501 1.00 94.00 83 SER A C 1
ATOM 631 O O . SER A 1 83 ? 14.737 -0.076 -3.140 1.00 94.00 83 SER A O 1
ATOM 633 N N . GLU A 1 84 ? 13.313 -0.612 -4.787 1.00 93.38 84 GLU A N 1
ATOM 634 C CA . GLU A 1 84 ? 14.240 -0.277 -5.857 1.00 93.38 84 GLU A CA 1
ATOM 635 C C . GLU A 1 84 ? 14.488 1.226 -5.935 1.00 93.38 84 GLU A C 1
ATOM 637 O O . GLU A 1 84 ? 13.579 2.066 -5.957 1.00 93.38 84 GLU A O 1
ATOM 642 N N . THR A 1 85 ? 15.765 1.563 -6.010 1.00 87.50 85 THR A N 1
ATOM 643 C CA . THR A 1 85 ? 16.241 2.927 -6.147 1.00 87.50 85 THR A CA 1
ATOM 644 C C . THR A 1 85 ? 17.072 3.014 -7.412 1.00 87.50 85 THR A C 1
ATOM 646 O O . THR A 1 85 ? 17.924 2.170 -7.678 1.00 87.50 85 THR A O 1
ATOM 649 N N . ASN A 1 86 ? 16.809 4.042 -8.213 1.00 89.81 86 ASN A N 1
ATOM 650 C CA . ASN A 1 86 ? 17.669 4.371 -9.337 1.00 89.81 86 ASN A CA 1
ATOM 651 C C . ASN A 1 86 ? 17.697 5.884 -9.510 1.00 89.81 86 ASN A C 1
ATOM 653 O O . ASN A 1 86 ? 16.742 6.493 -10.002 1.00 89.81 86 ASN A O 1
ATOM 657 N N . THR A 1 87 ? 18.785 6.491 -9.054 1.00 89.25 87 THR A N 1
ATOM 658 C CA . THR A 1 87 ? 18.973 7.937 -9.083 1.00 89.25 87 THR A CA 1
ATOM 659 C C . THR A 1 87 ? 19.948 8.320 -10.178 1.00 89.25 87 THR A C 1
ATOM 661 O O . THR A 1 87 ? 21.070 7.818 -10.205 1.00 89.25 87 THR A O 1
ATOM 664 N N . ILE A 1 88 ? 19.546 9.261 -11.023 1.00 91.56 88 ILE A N 1
ATOM 665 C CA . ILE A 1 88 ? 20.435 9.921 -11.980 1.00 91.56 88 ILE A CA 1
ATOM 666 C C . ILE A 1 88 ? 20.658 11.370 -11.553 1.00 91.56 88 ILE A C 1
ATOM 668 O O . ILE A 1 88 ? 19.831 11.950 -10.846 1.00 91.56 88 ILE A O 1
ATOM 672 N N . VAL A 1 89 ? 21.768 11.959 -11.992 1.00 93.69 89 VAL A N 1
ATOM 673 C CA . VAL A 1 89 ? 22.014 13.397 -11.857 1.00 93.69 89 VAL A CA 1
ATOM 674 C C . VAL A 1 89 ? 21.779 14.042 -13.215 1.00 93.69 89 VAL A C 1
ATOM 676 O O . VAL A 1 89 ? 22.464 13.707 -14.178 1.00 93.69 89 VAL A O 1
ATOM 679 N N . ASP A 1 90 ? 20.820 14.960 -13.285 1.00 91.06 90 ASP A N 1
ATOM 680 C CA . ASP A 1 90 ? 20.495 15.723 -14.492 1.00 91.06 90 ASP A CA 1
ATOM 681 C C . ASP A 1 90 ? 20.448 17.216 -14.153 1.00 91.06 90 ASP A C 1
ATOM 683 O O . ASP A 1 90 ? 19.755 17.626 -13.220 1.00 91.06 90 ASP A O 1
ATOM 687 N N . ALA A 1 91 ? 21.246 18.021 -14.858 1.00 91.25 91 ALA A N 1
ATOM 688 C CA . ALA A 1 91 ? 21.405 19.459 -14.616 1.00 91.25 91 ALA A CA 1
ATOM 689 C C . ALA A 1 91 ? 21.607 19.837 -13.125 1.00 91.25 91 ALA A C 1
ATOM 691 O O . ALA A 1 91 ? 21.047 20.815 -12.632 1.00 91.25 91 ALA A O 1
ATOM 692 N N . GLY A 1 92 ? 22.380 19.033 -12.381 1.00 90.00 92 GLY A N 1
ATOM 693 C CA . GLY A 1 92 ? 22.647 19.249 -10.951 1.00 90.00 92 GLY A CA 1
ATOM 694 C C . GLY A 1 92 ? 21.508 18.837 -10.007 1.00 90.00 92 GLY A C 1
ATOM 695 O O . GLY A 1 92 ? 21.590 19.089 -8.806 1.00 90.00 92 GLY A O 1
ATOM 696 N N . ARG A 1 93 ? 20.454 18.190 -10.515 1.00 88.75 93 ARG A N 1
ATOM 697 C CA . ARG A 1 93 ? 19.326 17.674 -9.729 1.00 88.75 93 ARG A CA 1
ATOM 698 C C . ARG A 1 93 ? 19.413 16.156 -9.625 1.00 88.75 93 ARG A C 1
ATOM 700 O O . ARG A 1 93 ? 19.655 15.478 -10.618 1.00 88.75 93 ARG A O 1
ATOM 707 N N . ILE A 1 94 ? 19.157 15.622 -8.434 1.00 87.31 94 ILE A N 1
ATOM 708 C CA . ILE A 1 94 ? 18.992 14.180 -8.230 1.00 87.31 94 ILE A CA 1
ATOM 709 C C . ILE A 1 94 ? 17.570 13.805 -8.654 1.00 87.31 94 ILE A C 1
ATOM 711 O O . ILE A 1 94 ? 16.594 14.288 -8.075 1.00 87.31 94 ILE A O 1
ATOM 715 N N . ILE A 1 95 ? 17.453 12.953 -9.669 1.00 87.69 95 ILE A N 1
ATOM 716 C CA . ILE A 1 95 ? 16.180 12.438 -10.174 1.00 87.69 95 ILE A CA 1
ATOM 717 C C . ILE A 1 95 ? 16.087 10.958 -9.836 1.00 87.69 95 ILE A C 1
ATOM 719 O O . ILE A 1 95 ? 16.866 10.146 -10.326 1.00 87.69 95 ILE A O 1
ATOM 723 N N . ASP A 1 96 ? 15.086 10.601 -9.041 1.00 88.44 96 ASP A N 1
ATOM 724 C CA . ASP A 1 96 ? 14.706 9.211 -8.821 1.00 88.44 96 ASP A CA 1
ATOM 725 C C . ASP A 1 96 ? 13.831 8.710 -9.976 1.00 88.44 96 ASP A C 1
ATOM 727 O O . ASP A 1 96 ? 12.654 9.068 -10.104 1.00 88.44 96 ASP A O 1
ATOM 731 N N . THR A 1 97 ? 14.433 7.891 -10.831 1.00 88.81 97 THR A N 1
ATOM 732 C CA . THR A 1 97 ? 13.792 7.304 -12.013 1.00 88.81 97 THR A CA 1
ATOM 733 C C . THR A 1 97 ? 12.882 6.125 -11.664 1.00 88.81 97 THR A C 1
ATOM 735 O O . THR A 1 97 ? 11.925 5.873 -12.395 1.00 88.81 97 THR A O 1
ATOM 738 N N . ASN A 1 98 ? 13.084 5.486 -10.506 1.00 91.94 98 ASN A N 1
ATOM 739 C CA . ASN A 1 98 ? 12.277 4.349 -10.049 1.00 91.94 98 ASN A CA 1
ATOM 740 C C . ASN A 1 98 ? 11.117 4.759 -9.132 1.00 91.94 98 ASN A C 1
ATOM 742 O O . ASN A 1 98 ? 10.364 3.902 -8.671 1.00 91.94 98 ASN A O 1
ATOM 746 N N . ARG A 1 99 ? 10.902 6.059 -8.893 1.00 90.25 99 ARG A N 1
ATOM 747 C CA . ARG A 1 99 ? 9.807 6.546 -8.032 1.00 90.25 99 ARG A CA 1
ATOM 748 C C . ARG A 1 99 ? 8.430 5.985 -8.412 1.00 90.25 99 ARG A C 1
ATOM 750 O O . ARG A 1 99 ? 7.598 5.742 -7.547 1.00 90.25 99 ARG A O 1
ATOM 757 N N . PHE A 1 100 ? 8.183 5.786 -9.707 1.00 90.69 100 PHE A N 1
ATOM 758 C CA . PHE A 1 100 ? 6.910 5.277 -10.215 1.00 90.69 100 PHE A CA 1
ATOM 759 C C . PHE A 1 100 ? 6.829 3.751 -10.195 1.00 90.69 100 PHE A C 1
ATOM 761 O O . PHE A 1 100 ? 5.764 3.209 -9.916 1.00 90.69 100 PHE A O 1
ATOM 768 N N . VAL A 1 101 ? 7.966 3.082 -10.395 1.00 95.12 101 VAL A N 1
ATOM 769 C CA . VAL A 1 101 ? 8.113 1.632 -10.227 1.00 95.12 101 VAL A CA 1
ATOM 770 C C . VAL A 1 101 ? 7.767 1.247 -8.784 1.00 95.12 101 VAL A C 1
ATOM 772 O O . VAL A 1 101 ? 6.918 0.385 -8.549 1.00 95.12 101 VAL A O 1
ATOM 775 N N . ARG A 1 102 ? 8.322 1.972 -7.799 1.00 95.50 102 ARG A N 1
ATOM 776 C CA . ARG A 1 102 ? 7.986 1.774 -6.380 1.00 95.50 102 ARG A CA 1
ATOM 777 C C . ARG A 1 102 ? 6.521 2.060 -6.078 1.00 95.50 102 ARG A C 1
ATOM 779 O O . ARG A 1 102 ? 5.878 1.250 -5.416 1.00 95.50 102 ARG A O 1
ATOM 786 N N . ALA A 1 103 ? 5.986 3.176 -6.574 1.00 94.00 103 ALA A N 1
ATOM 787 C CA . ALA A 1 103 ? 4.583 3.538 -6.382 1.00 94.00 103 ALA A CA 1
ATOM 788 C C . ALA A 1 103 ? 3.631 2.451 -6.915 1.00 94.00 103 ALA A C 1
ATOM 790 O O . ALA A 1 103 ? 2.694 2.066 -6.215 1.00 94.00 103 ALA A O 1
ATOM 791 N N . GLY A 1 104 ? 3.907 1.912 -8.108 1.00 96.62 104 GLY A N 1
ATOM 792 C CA . GLY A 1 104 ? 3.147 0.809 -8.694 1.00 96.62 104 GLY A CA 1
ATO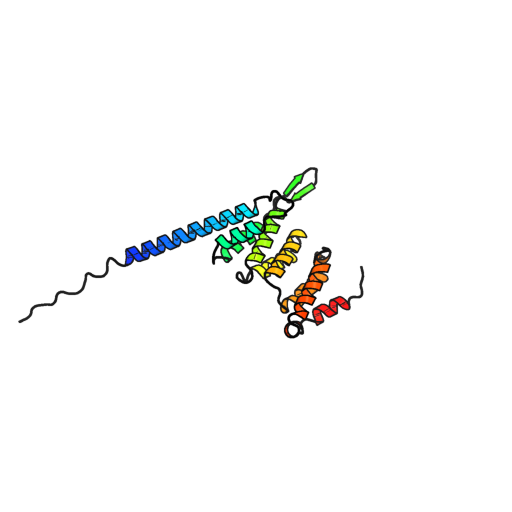M 793 C C . GLY A 1 104 ? 3.249 -0.475 -7.871 1.00 96.62 104 GLY A C 1
ATOM 794 O O . GLY A 1 104 ? 2.242 -1.141 -7.637 1.00 96.62 104 GLY A O 1
ATOM 795 N N . ALA A 1 105 ? 4.436 -0.790 -7.350 1.00 98.25 105 ALA A N 1
ATOM 796 C CA . ALA A 1 105 ? 4.624 -1.957 -6.495 1.00 98.25 105 ALA A CA 1
ATOM 797 C C . ALA A 1 105 ? 3.854 -1.831 -5.169 1.00 98.25 105 ALA A C 1
ATOM 799 O O . ALA A 1 105 ? 3.157 -2.761 -4.770 1.00 98.25 105 ALA A O 1
ATOM 800 N N . ILE A 1 106 ? 3.908 -0.665 -4.520 1.00 98.38 106 ILE A N 1
ATOM 801 C CA . ILE A 1 106 ? 3.155 -0.377 -3.289 1.00 98.38 106 ILE A CA 1
ATOM 802 C C . ILE A 1 106 ? 1.642 -0.469 -3.546 1.00 98.38 106 ILE A C 1
ATOM 804 O O . ILE A 1 106 ? 0.921 -1.100 -2.773 1.00 98.38 106 ILE A O 1
ATOM 808 N N . TYR A 1 107 ? 1.163 0.080 -4.667 1.00 97.50 107 TYR A N 1
ATOM 809 C CA . TYR A 1 107 ? -0.227 -0.080 -5.105 1.00 97.50 107 TYR A CA 1
ATOM 810 C C . TYR A 1 107 ? -0.610 -1.553 -5.308 1.00 97.50 107 TYR A C 1
ATOM 812 O O . TYR A 1 107 ? -1.690 -1.979 -4.888 1.00 97.50 107 TYR A O 1
ATOM 820 N N . GLY A 1 108 ? 0.279 -2.327 -5.936 1.00 98.06 108 GLY A N 1
ATOM 821 C CA . GLY A 1 108 ? 0.117 -3.759 -6.161 1.00 98.06 108 GLY A CA 1
ATOM 822 C C . GLY A 1 108 ? -0.050 -4.541 -4.860 1.00 98.06 108 GLY A C 1
ATOM 823 O O . GLY A 1 108 ? -0.926 -5.397 -4.778 1.00 98.06 108 GLY A O 1
ATOM 824 N N . ILE A 1 109 ? 0.699 -4.196 -3.806 1.00 98.69 109 ILE A N 1
ATOM 825 C CA . ILE A 1 109 ? 0.560 -4.831 -2.481 1.00 98.69 109 ILE A CA 1
ATOM 826 C C . ILE A 1 109 ? -0.863 -4.651 -1.939 1.00 98.69 109 ILE A C 1
ATOM 828 O O . ILE A 1 109 ? -1.440 -5.595 -1.405 1.00 98.69 109 ILE A O 1
ATOM 832 N N . GLY A 1 110 ? -1.477 -3.485 -2.158 1.00 98.06 110 GLY A N 1
ATOM 833 C CA . GLY A 1 110 ? -2.879 -3.251 -1.803 1.00 98.06 110 GLY A CA 1
ATOM 834 C C . GLY A 1 110 ? -3.879 -4.135 -2.562 1.00 98.06 110 GLY A C 1
ATOM 835 O O . GLY A 1 110 ? -4.962 -4.404 -2.049 1.00 98.06 110 GLY A O 1
ATOM 836 N N . GLN A 1 111 ? -3.538 -4.623 -3.763 1.00 97.56 111 GLN A N 1
ATOM 837 C CA . GLN A 1 111 ? -4.401 -5.529 -4.544 1.00 97.56 111 GLN A CA 1
ATOM 838 C C . GLN A 1 111 ? -4.463 -6.937 -3.960 1.00 97.56 111 GLN A C 1
ATOM 840 O O . GLN A 1 111 ? -5.447 -7.639 -4.174 1.00 97.56 111 GLN A O 1
ATOM 845 N N . LEU A 1 112 ? -3.434 -7.345 -3.216 1.00 97.19 112 LEU A N 1
ATOM 846 C CA . LEU A 1 112 ? -3.398 -8.652 -2.561 1.00 97.19 112 LEU A CA 1
ATOM 847 C C . LEU A 1 112 ? -4.456 -8.743 -1.449 1.00 97.19 112 LEU A C 1
ATOM 849 O O . LEU A 1 112 ? -4.884 -9.837 -1.072 1.00 97.19 112 LEU A O 1
ATOM 853 N N . GLY A 1 113 ? -4.906 -7.599 -0.926 1.00 93.94 113 GLY A N 1
ATOM 854 C CA . GLY A 1 113 ? -5.906 -7.539 0.132 1.00 93.94 113 GLY A CA 1
ATOM 855 C C . GLY A 1 113 ? -5.445 -8.272 1.395 1.00 93.94 113 GLY A C 1
ATOM 856 O O . GLY A 1 113 ? -4.263 -8.313 1.725 1.00 93.94 113 GLY A O 1
ATOM 857 N N . LYS A 1 114 ? -6.395 -8.898 2.094 1.00 94.62 114 LYS A N 1
ATOM 858 C CA . LYS A 1 114 ? -6.143 -9.645 3.341 1.00 94.62 114 LYS A CA 1
ATOM 859 C C . LYS A 1 114 ? -5.570 -11.052 3.128 1.00 94.62 114 LYS A C 1
ATOM 861 O O . LYS A 1 114 ? -5.359 -11.771 4.097 1.00 94.62 114 LYS A O 1
ATOM 866 N N . SER A 1 115 ? -5.334 -11.461 1.880 1.00 95.19 115 SER A N 1
ATOM 867 C CA . SER A 1 115 ? -4.790 -12.792 1.572 1.00 95.19 115 SER A CA 1
ATOM 868 C C . SER A 1 115 ? -3.304 -12.941 1.918 1.00 95.19 115 SER A C 1
ATOM 870 O O . SER A 1 115 ? -2.819 -14.064 2.019 1.00 95.19 115 SER A O 1
ATOM 872 N N . VAL A 1 116 ? -2.603 -11.819 2.126 1.00 97.19 116 VAL A N 1
ATOM 873 C CA . VAL A 1 116 ? -1.205 -11.763 2.563 1.00 97.19 116 VAL A CA 1
ATOM 874 C C . VAL A 1 116 ? -1.133 -10.976 3.876 1.00 97.19 116 VAL A C 1
ATOM 876 O O . VAL A 1 116 ? -1.193 -9.743 3.850 1.00 97.19 116 VAL A O 1
ATOM 879 N N . PRO A 1 117 ? -1.026 -11.649 5.035 1.00 95.88 117 PRO A N 1
ATOM 880 C CA . PRO A 1 117 ? -1.028 -10.995 6.345 1.00 95.88 117 PRO A CA 1
ATOM 881 C C . PRO A 1 117 ? 0.100 -9.974 6.538 1.00 95.88 117 PRO A C 1
ATOM 883 O O . PRO A 1 117 ? -0.072 -8.996 7.264 1.00 95.88 117 PRO A O 1
ATOM 886 N N . GLU A 1 118 ? 1.242 -10.160 5.872 1.00 97.25 118 GLU A N 1
ATOM 887 C CA . GLU A 1 118 ? 2.400 -9.265 5.957 1.00 97.25 118 GLU A CA 1
ATOM 888 C C . GLU A 1 118 ? 2.231 -7.963 5.160 1.00 97.25 118 GLU A C 1
ATOM 890 O O . GLU A 1 118 ? 3.012 -7.027 5.356 1.00 97.25 118 GLU A O 1
ATOM 895 N N . ALA A 1 119 ? 1.221 -7.870 4.287 1.00 98.06 119 ALA A N 1
ATOM 896 C CA . ALA A 1 119 ? 1.003 -6.700 3.443 1.00 98.06 119 ALA A CA 1
ATOM 897 C C . ALA A 1 119 ? 0.721 -5.441 4.273 1.00 98.06 119 ALA A C 1
ATOM 899 O O . ALA A 1 119 ? 1.383 -4.423 4.085 1.00 98.06 119 ALA A O 1
ATOM 900 N N . ALA A 1 120 ? -0.211 -5.506 5.229 1.00 97.06 120 ALA A N 1
ATOM 901 C CA . ALA A 1 120 ? -0.553 -4.348 6.054 1.00 97.06 120 ALA A CA 1
ATOM 902 C C . ALA A 1 120 ? 0.610 -3.887 6.962 1.00 97.06 120 ALA A C 1
ATOM 904 O O . ALA A 1 120 ? 0.946 -2.702 6.907 1.00 97.06 120 ALA A O 1
ATOM 905 N N . PRO A 1 121 ? 1.295 -4.766 7.727 1.00 96.44 121 PRO A N 1
ATOM 906 C CA . PRO A 1 121 ? 2.486 -4.380 8.488 1.00 96.44 121 PRO A CA 1
ATOM 907 C C . PRO A 1 121 ? 3.574 -3.731 7.625 1.00 96.44 121 PRO A C 1
ATOM 909 O O . PRO A 1 121 ? 4.153 -2.721 8.023 1.00 96.44 121 PRO A O 1
ATOM 912 N N . PHE A 1 122 ? 3.819 -4.263 6.424 1.00 97.56 122 PHE A N 1
ATOM 913 C CA . PHE A 1 122 ? 4.793 -3.686 5.501 1.00 97.56 122 PHE A CA 1
ATOM 914 C C . PHE A 1 122 ? 4.392 -2.282 5.023 1.00 97.56 122 PHE A C 1
ATOM 916 O O . PHE A 1 122 ? 5.224 -1.382 4.958 1.00 97.56 122 PHE A O 1
ATOM 923 N N . LEU A 1 123 ? 3.119 -2.058 4.698 1.00 97.50 123 LEU A N 1
ATOM 924 C CA . LEU A 1 123 ? 2.660 -0.738 4.257 1.00 97.50 123 LEU A CA 1
ATOM 925 C C . LEU A 1 123 ? 2.725 0.298 5.387 1.00 97.50 123 LEU A C 1
ATOM 927 O O . LEU A 1 123 ? 3.111 1.440 5.139 1.00 97.50 123 LEU A O 1
ATOM 931 N N . TRP A 1 124 ? 2.431 -0.100 6.627 1.00 95.06 124 TRP A N 1
ATOM 932 C CA . TRP A 1 124 ? 2.667 0.752 7.794 1.00 95.06 124 TRP A CA 1
ATOM 933 C C . TRP A 1 124 ? 4.147 1.116 7.944 1.00 95.06 124 TRP A C 1
ATOM 935 O O . TRP A 1 124 ? 4.466 2.284 8.166 1.00 95.06 124 TRP A O 1
ATOM 945 N N . GLU A 1 125 ? 5.057 0.157 7.748 1.00 94.19 125 GLU A N 1
ATOM 946 C CA . GLU A 1 125 ? 6.499 0.425 7.727 1.00 94.19 125 GLU A CA 1
ATOM 947 C C . GLU A 1 125 ? 6.843 1.487 6.673 1.00 94.19 125 GLU A C 1
ATOM 949 O O . GLU A 1 125 ? 7.495 2.478 7.001 1.00 94.19 125 GLU A O 1
ATOM 954 N N . VAL A 1 126 ? 6.337 1.354 5.439 1.00 94.12 126 VAL A N 1
ATOM 955 C CA . VAL A 1 126 ? 6.558 2.344 4.367 1.00 94.12 126 VAL A CA 1
ATOM 956 C C . VAL A 1 126 ? 6.079 3.742 4.769 1.00 94.12 126 VAL A C 1
ATOM 958 O O . VAL A 1 126 ? 6.767 4.721 4.474 1.00 94.12 126 VAL A O 1
ATOM 961 N N . ILE A 1 127 ? 4.936 3.852 5.452 1.00 91.88 127 ILE A N 1
ATOM 962 C CA . ILE A 1 127 ? 4.399 5.142 5.904 1.00 91.88 127 ILE A CA 1
ATOM 963 C C . ILE A 1 127 ? 5.313 5.805 6.931 1.00 91.88 127 ILE A C 1
ATOM 965 O O . ILE A 1 127 ? 5.496 7.019 6.858 1.00 91.88 127 ILE A O 1
ATOM 969 N N . TYR A 1 128 ? 5.886 5.058 7.874 1.00 88.12 128 TYR A N 1
ATOM 970 C CA . TYR A 1 128 ? 6.699 5.638 8.947 1.00 88.12 128 TYR A CA 1
ATOM 971 C C . TYR A 1 128 ? 8.178 5.798 8.580 1.00 88.12 128 TYR A C 1
ATOM 973 O O . TYR A 1 128 ? 8.852 6.663 9.146 1.00 88.12 128 TYR A O 1
ATOM 981 N N . TYR A 1 129 ? 8.692 5.021 7.624 1.00 88.12 129 TYR A N 1
ATOM 982 C CA . TYR A 1 129 ? 10.126 4.954 7.356 1.00 88.12 129 TYR A CA 1
ATOM 983 C C . TYR A 1 129 ? 10.695 6.289 6.828 1.00 88.12 129 TYR A C 1
ATOM 985 O O . TYR A 1 129 ? 10.277 6.748 5.762 1.00 88.12 129 TYR A O 1
ATOM 993 N N . PRO A 1 130 ? 11.678 6.921 7.507 1.00 80.31 130 PRO A N 1
ATOM 994 C CA . PRO A 1 130 ? 12.139 8.278 7.191 1.00 80.31 130 PRO A CA 1
ATOM 995 C C . PRO A 1 130 ? 12.580 8.501 5.741 1.00 80.31 130 PRO A C 1
ATOM 997 O O . PRO A 1 130 ? 12.274 9.544 5.171 1.00 80.31 130 PRO A O 1
ATOM 1000 N N . SER A 1 131 ? 13.247 7.523 5.121 1.00 82.88 131 SER A N 1
ATOM 1001 C CA . SER A 1 131 ? 13.770 7.660 3.754 1.00 82.88 131 SER A CA 1
ATOM 1002 C C . SER A 1 131 ? 12.717 7.512 2.649 1.00 82.88 131 SER A C 1
ATOM 1004 O O . SER A 1 131 ? 13.032 7.741 1.480 1.00 82.88 131 SER A O 1
ATOM 1006 N N . LYS A 1 132 ? 11.475 7.130 2.979 1.00 86.75 132 LYS A N 1
ATOM 1007 C CA . LYS A 1 132 ? 10.403 6.979 1.987 1.00 86.75 132 LYS A CA 1
ATOM 1008 C C . LYS A 1 132 ? 9.848 8.340 1.585 1.00 86.75 132 LYS A C 1
ATOM 1010 O O . LYS A 1 132 ? 9.542 9.184 2.435 1.00 86.75 132 LYS A O 1
ATOM 1015 N N . SER A 1 133 ? 9.703 8.529 0.273 1.00 87.44 133 SER A N 1
ATOM 1016 C CA . SER A 1 133 ? 9.193 9.772 -0.305 1.00 87.44 133 SER A CA 1
ATOM 1017 C C . SER A 1 133 ? 7.719 9.987 0.047 1.00 87.44 133 SER A C 1
ATOM 1019 O O . SER A 1 133 ? 7.005 9.037 0.367 1.00 87.44 133 SER A O 1
ATOM 1021 N N . GLY A 1 134 ? 7.226 11.223 -0.070 1.00 85.75 134 GLY A N 1
ATOM 1022 C CA . GLY A 1 134 ? 5.799 11.502 0.138 1.00 85.75 134 GLY A CA 1
ATOM 1023 C C . GLY A 1 134 ? 4.881 10.702 -0.793 1.00 85.75 134 GLY A C 1
ATOM 1024 O O . GLY A 1 134 ? 3.814 10.266 -0.376 1.00 85.75 134 GLY A O 1
ATOM 1025 N N . ASN A 1 135 ? 5.330 10.408 -2.019 1.00 88.31 135 ASN A N 1
ATOM 1026 C CA . ASN A 1 135 ? 4.591 9.551 -2.949 1.00 88.31 135 ASN A CA 1
ATOM 1027 C C . ASN A 1 135 ? 4.516 8.097 -2.468 1.00 88.31 135 ASN A C 1
ATOM 1029 O O . ASN A 1 135 ? 3.457 7.483 -2.570 1.00 88.31 135 ASN A O 1
ATOM 1033 N N . ASP A 1 136 ? 5.616 7.550 -1.936 1.00 91.75 136 ASP A N 1
ATOM 1034 C CA . ASP A 1 136 ? 5.636 6.183 -1.401 1.00 91.75 136 ASP A CA 1
ATOM 1035 C C . ASP A 1 136 ? 4.664 6.065 -0.213 1.00 91.75 136 ASP A C 1
ATOM 1037 O O . ASP A 1 136 ? 3.882 5.118 -0.138 1.00 91.75 136 ASP A O 1
ATOM 1041 N N . ARG A 1 137 ? 4.656 7.066 0.679 1.00 92.19 137 ARG A N 1
ATOM 1042 C CA . ARG A 1 137 ? 3.752 7.115 1.841 1.00 92.19 137 ARG A CA 1
ATOM 1043 C C . ARG A 1 137 ? 2.290 7.280 1.433 1.00 92.19 137 ARG A C 1
ATOM 1045 O O . ARG A 1 137 ? 1.434 6.579 1.966 1.00 92.19 137 ARG A O 1
ATOM 1052 N N . TYR A 1 138 ? 2.007 8.147 0.458 1.00 90.81 138 TYR A N 1
ATOM 1053 C CA . TYR A 1 138 ? 0.663 8.306 -0.104 1.00 90.81 138 TYR A CA 1
ATOM 1054 C C . TYR A 1 138 ? 0.142 6.992 -0.675 1.00 90.81 138 TYR A C 1
ATOM 1056 O O . TYR A 1 138 ? -0.951 6.549 -0.323 1.00 90.81 138 TYR A O 1
ATOM 1064 N N . MET A 1 139 ? 0.946 6.331 -1.508 1.00 93.88 139 MET A N 1
ATOM 1065 C CA . MET A 1 139 ? 0.555 5.056 -2.102 1.00 93.88 139 MET A CA 1
ATOM 1066 C C . MET A 1 139 ? 0.387 3.966 -1.050 1.00 93.88 139 MET A C 1
ATOM 1068 O O . MET A 1 139 ? -0.524 3.151 -1.173 1.00 93.88 139 MET A O 1
ATOM 1072 N N . ALA A 1 140 ? 1.204 3.969 0.004 1.00 95.69 140 ALA A N 1
ATOM 1073 C CA . ALA A 1 140 ? 1.061 3.011 1.091 1.00 95.69 140 ALA A CA 1
ATOM 1074 C C . ALA A 1 140 ? -0.244 3.219 1.869 1.00 95.69 140 ALA A C 1
ATOM 1076 O O . ALA A 1 140 ? -0.940 2.247 2.160 1.00 95.69 140 ALA A O 1
ATOM 1077 N N . PHE A 1 141 ? -0.631 4.472 2.119 1.00 95.06 141 PHE A N 1
ATOM 1078 C CA . PHE A 1 141 ? -1.922 4.795 2.726 1.00 95.06 141 PHE A CA 1
ATOM 1079 C C . PHE A 1 141 ? -3.097 4.352 1.842 1.00 95.06 141 PHE A C 1
ATOM 1081 O O . PHE A 1 141 ? -4.025 3.701 2.321 1.00 95.06 141 PHE A O 1
ATOM 1088 N N . VAL A 1 142 ? -3.040 4.635 0.536 1.00 94.38 142 VAL A N 1
ATOM 1089 C CA . VAL A 1 142 ? -4.054 4.180 -0.435 1.00 94.38 142 VAL A CA 1
ATOM 1090 C C . VAL A 1 142 ? -4.149 2.651 -0.462 1.00 94.38 142 VAL A C 1
ATOM 1092 O O . VAL A 1 142 ? -5.250 2.098 -0.474 1.00 94.38 142 VAL A O 1
ATOM 1095 N N . ALA A 1 143 ? -3.012 1.955 -0.440 1.00 97.62 143 ALA A N 1
ATOM 1096 C CA . ALA A 1 143 ? -2.964 0.499 -0.408 1.00 97.62 143 ALA A CA 1
ATOM 1097 C C . ALA A 1 143 ? -3.561 -0.070 0.891 1.00 97.62 143 ALA A C 1
ATOM 1099 O O . ALA A 1 143 ? -4.334 -1.025 0.824 1.00 97.62 143 ALA A O 1
ATOM 1100 N N . LEU A 1 144 ? -3.291 0.541 2.050 1.00 97.56 144 LEU A N 1
ATOM 1101 C CA . LEU A 1 144 ? -3.925 0.164 3.319 1.00 97.56 144 LEU A CA 1
ATOM 1102 C C . LEU A 1 144 ? -5.439 0.383 3.289 1.00 97.56 144 LEU A C 1
ATOM 1104 O O . LEU A 1 144 ? -6.183 -0.526 3.660 1.00 97.56 144 LEU A O 1
ATOM 1108 N N . LYS A 1 145 ? -5.910 1.527 2.769 1.00 95.38 145 LYS A N 1
ATOM 1109 C CA . LYS A 1 145 ? -7.350 1.775 2.583 1.00 95.38 145 LYS A CA 1
ATOM 1110 C C . LYS A 1 145 ? -7.991 0.684 1.721 1.00 95.38 145 LYS A C 1
ATOM 1112 O O . LYS A 1 145 ? -9.089 0.233 2.030 1.00 95.38 145 LYS A O 1
ATOM 1117 N N . LYS A 1 146 ? -7.288 0.210 0.685 1.00 95.81 146 LYS A N 1
ATOM 1118 C CA . LYS A 1 146 ? -7.755 -0.883 -0.178 1.00 95.81 146 LYS A CA 1
ATOM 1119 C C . LYS A 1 146 ? -7.780 -2.251 0.514 1.00 95.81 146 LYS A C 1
ATOM 1121 O O . LYS A 1 146 ? -8.711 -3.017 0.281 1.00 95.81 146 LYS A O 1
ATOM 1126 N N . ILE A 1 147 ? -6.795 -2.559 1.361 1.00 97.19 147 ILE A N 1
ATOM 1127 C CA . ILE A 1 147 ? -6.815 -3.768 2.208 1.00 97.19 147 ILE A CA 1
ATOM 1128 C C . ILE A 1 147 ? -7.981 -3.707 3.211 1.00 97.19 147 ILE A C 1
ATOM 1130 O O . ILE A 1 147 ? -8.588 -4.735 3.529 1.00 97.19 147 ILE A O 1
ATOM 1134 N N . GLY A 1 148 ? -8.314 -2.499 3.665 1.00 96.06 148 GLY A N 1
ATOM 1135 C CA . GLY A 1 148 ? -9.449 -2.197 4.524 1.00 96.06 148 GLY A CA 1
ATOM 1136 C C . GLY A 1 148 ? -9.025 -2.027 5.976 1.00 96.06 148 GLY A C 1
ATOM 1137 O O . GLY A 1 148 ? -8.821 -3.016 6.690 1.00 96.06 148 GLY A O 1
ATOM 1138 N N . PHE A 1 149 ? -8.961 -0.769 6.413 1.00 96.06 149 PHE A N 1
ATOM 1139 C CA . PHE A 1 149 ? -8.748 -0.417 7.813 1.00 96.06 149 PHE A CA 1
ATOM 1140 C C . PHE A 1 149 ? -9.816 -1.036 8.719 1.00 96.06 149 PHE A C 1
ATOM 1142 O O . PHE A 1 149 ? -10.942 -1.318 8.301 1.00 96.06 149 PHE A O 1
ATOM 1149 N N . GLN A 1 150 ? -9.437 -1.270 9.965 1.00 94.56 150 GLN A N 1
ATOM 1150 C CA . GLN A 1 150 ? -10.305 -1.731 11.038 1.00 94.56 150 GLN A CA 1
ATOM 1151 C C . GLN A 1 150 ? -10.360 -0.660 12.131 1.00 94.56 150 GLN A C 1
ATOM 1153 O O . GLN A 1 150 ? -9.476 0.187 12.229 1.00 94.56 150 GLN A O 1
ATOM 1158 N N . THR A 1 151 ? -11.370 -0.703 13.000 1.00 96.06 151 THR A N 1
ATOM 1159 C CA . THR A 1 151 ? -11.495 0.281 14.090 1.00 96.06 151 THR A CA 1
ATOM 1160 C C . THR A 1 151 ? -10.278 0.286 15.021 1.00 96.06 151 THR A C 1
ATOM 1162 O O . THR A 1 151 ? -9.892 1.337 15.517 1.00 96.06 151 THR A O 1
ATOM 1165 N N . GLN A 1 152 ? -9.600 -0.853 15.183 1.00 95.81 152 GLN A N 1
ATOM 1166 C CA . GLN A 1 152 ? -8.344 -0.958 15.936 1.00 95.81 152 GLN A CA 1
ATOM 1167 C C . GLN A 1 152 ? -7.165 -0.168 15.343 1.00 95.81 152 GLN A C 1
ATOM 1169 O O . GLN A 1 152 ? -6.171 0.040 16.034 1.00 95.81 152 GLN A O 1
ATOM 1174 N N . ASP A 1 153 ? -7.263 0.281 14.088 1.00 95.31 153 ASP A N 1
ATOM 1175 C CA . ASP A 1 153 ? -6.242 1.110 13.446 1.00 95.31 153 ASP A CA 1
ATOM 1176 C C . ASP A 1 153 ? -6.390 2.597 13.813 1.00 95.31 153 ASP A C 1
ATOM 1178 O O . ASP A 1 153 ? -5.467 3.373 13.560 1.00 95.31 153 ASP A O 1
ATOM 1182 N N . ILE A 1 154 ? -7.509 3.007 14.434 1.00 95.31 154 ILE A N 1
ATOM 1183 C CA . ILE A 1 154 ? -7.797 4.407 14.799 1.00 95.31 154 ILE A CA 1
ATOM 1184 C C . ILE A 1 154 ? -6.653 5.054 15.599 1.00 95.31 154 ILE A C 1
ATOM 1186 O O . ILE A 1 154 ? -6.240 6.143 15.209 1.00 95.31 154 ILE A O 1
ATOM 1190 N N . PRO A 1 155 ? -6.070 4.438 16.648 1.00 93.50 155 PRO A N 1
ATOM 1191 C CA . PRO A 1 155 ? -4.966 5.064 17.381 1.00 93.50 155 PRO A CA 1
ATOM 1192 C C . PRO A 1 155 ? -3.713 5.277 16.520 1.00 93.50 155 PRO A C 1
ATOM 1194 O O . PRO A 1 155 ? -3.036 6.298 16.633 1.00 93.50 155 PRO A O 1
ATOM 1197 N N . THR A 1 156 ? -3.408 4.332 15.628 1.00 92.38 156 THR A N 1
ATOM 1198 C CA . THR A 1 156 ? -2.271 4.430 14.698 1.00 92.38 156 THR A CA 1
ATOM 1199 C C . THR A 1 156 ? -2.501 5.538 13.672 1.00 92.38 156 THR A C 1
ATOM 1201 O O . THR A 1 156 ? -1.599 6.335 13.408 1.00 92.38 156 THR A O 1
ATOM 1204 N N . LEU A 1 157 ? -3.722 5.625 13.137 1.00 92.44 157 LEU A N 1
ATOM 1205 C CA . LEU A 1 157 ? -4.159 6.701 12.251 1.00 92.44 157 LEU A CA 1
ATOM 1206 C C . LEU A 1 157 ? -4.094 8.058 12.960 1.00 92.44 157 LEU A C 1
ATOM 1208 O O . LEU A 1 157 ? -3.492 8.981 12.429 1.00 92.44 157 LEU A O 1
ATOM 1212 N N . ALA A 1 158 ? -4.617 8.174 14.179 1.00 89.81 158 ALA A N 1
ATOM 1213 C CA . ALA A 1 158 ? -4.556 9.400 14.969 1.00 89.81 158 ALA A CA 1
ATOM 1214 C C . ALA A 1 158 ? -3.105 9.853 15.185 1.00 89.81 158 ALA A C 1
ATOM 1216 O O . ALA A 1 158 ? -2.761 11.005 14.930 1.00 89.81 158 ALA A O 1
ATOM 1217 N N . LYS A 1 159 ? -2.215 8.915 15.531 1.00 86.56 159 LYS A N 1
ATOM 1218 C CA . LYS A 1 159 ? -0.783 9.194 15.670 1.00 86.56 159 LYS A CA 1
ATOM 1219 C C . LYS A 1 159 ? -0.158 9.731 14.383 1.00 86.56 159 LYS A C 1
ATOM 1221 O O . LYS A 1 159 ? 0.758 10.538 14.478 1.00 86.56 159 LYS A O 1
ATOM 1226 N N . LEU A 1 160 ? -0.622 9.329 13.191 1.00 86.00 160 LEU A N 1
ATOM 1227 C CA . LEU A 1 160 ? -0.105 9.880 11.930 1.00 86.00 160 LEU A CA 1
ATOM 1228 C C . LEU A 1 160 ? -0.292 11.389 11.806 1.00 86.00 160 LEU A C 1
ATOM 1230 O O . LEU A 1 160 ? 0.441 11.982 11.025 1.00 86.00 160 LEU A O 1
ATOM 1234 N N . LEU A 1 161 ? -1.241 11.993 12.521 1.00 83.25 161 LEU A N 1
ATOM 1235 C CA . LEU A 1 161 ? -1.474 13.437 12.488 1.00 83.25 161 LEU A CA 1
ATOM 1236 C C . LEU A 1 161 ? -0.453 14.213 13.336 1.00 83.25 161 LEU A C 1
ATOM 1238 O O . LEU A 1 161 ? -0.135 15.348 12.998 1.00 83.25 161 LEU A O 1
ATOM 1242 N N . ASP A 1 162 ? 0.119 13.570 14.355 1.00 75.62 162 ASP A N 1
ATOM 1243 C CA . ASP A 1 162 ? 1.045 14.163 15.334 1.00 75.62 162 ASP A CA 1
ATOM 1244 C C . ASP A 1 162 ? 2.534 14.042 14.929 1.00 75.62 162 ASP A C 1
ATOM 1246 O O . ASP A 1 162 ? 3.413 14.727 15.449 1.00 75.62 162 ASP A O 1
ATOM 1250 N N . VAL A 1 163 ? 2.871 13.166 13.974 1.00 66.88 163 VAL A N 1
ATOM 1251 C CA . VAL A 1 163 ? 4.267 13.001 13.519 1.00 66.88 163 VAL A CA 1
ATOM 1252 C C . VAL A 1 163 ? 4.620 14.085 12.493 1.00 66.88 163 VAL A C 1
ATOM 1254 O O . VAL A 1 163 ? 3.827 14.290 11.587 1.00 66.88 163 VAL A O 1
ATOM 1257 N N . PRO A 1 164 ? 5.846 14.650 12.454 1.00 56.50 164 PRO A N 1
ATOM 1258 C CA . PRO A 1 164 ? 6.287 15.568 11.386 1.00 56.50 164 PRO A CA 1
ATOM 1259 C C . PRO A 1 164 ? 6.143 15.028 9.947 1.00 56.50 164 PRO A C 1
ATOM 1261 O O . PRO A 1 164 ? 6.160 15.786 8.980 1.00 56.50 164 PRO A O 1
ATOM 1264 N N . ALA A 1 165 ? 5.992 13.707 9.782 1.00 52.19 165 ALA A N 1
ATOM 1265 C CA . ALA A 1 165 ? 5.631 13.072 8.514 1.00 52.19 165 ALA A CA 1
ATOM 1266 C C . ALA A 1 165 ? 4.223 13.468 8.005 1.00 52.19 165 ALA A C 1
ATOM 1268 O O . ALA A 1 165 ? 3.949 13.301 6.816 1.00 52.19 165 ALA A O 1
ATOM 1269 N N . SER A 1 166 ? 3.368 14.013 8.878 1.00 51.00 166 SER A N 1
ATOM 1270 C CA . SER A 1 166 ? 2.040 14.574 8.601 1.00 51.00 166 SER A CA 1
ATOM 1271 C C . SER A 1 166 ? 2.091 15.913 7.866 1.00 51.00 166 SER A C 1
ATOM 1273 O O . SER A 1 166 ? 1.119 16.257 7.200 1.00 51.00 166 SER A O 1
ATOM 1275 N N . ASN A 1 167 ? 3.249 16.595 7.831 1.00 51.53 167 ASN A N 1
ATOM 1276 C CA . ASN A 1 167 ? 3.485 17.803 7.014 1.00 51.53 167 ASN A CA 1
ATOM 1277 C C . ASN A 1 167 ? 3.307 17.556 5.499 1.00 51.53 167 ASN A C 1
ATOM 1279 O O . ASN A 1 167 ? 3.492 18.440 4.663 1.00 51.53 167 ASN A O 1
ATOM 1283 N N . GLN A 1 168 ? 2.960 16.329 5.122 1.00 62.69 168 GLN A N 1
ATOM 1284 C CA . GLN A 1 168 ? 2.427 15.976 3.825 1.00 62.69 168 GLN A CA 1
ATOM 1285 C C . GLN A 1 168 ? 0.927 16.294 3.797 1.00 62.69 168 GLN A C 1
ATOM 1287 O O . GLN A 1 168 ? 0.116 15.531 4.315 1.00 62.69 168 GLN A O 1
ATOM 1292 N N . ASN A 1 169 ? 0.567 17.383 3.106 1.00 68.19 169 ASN A N 1
ATOM 1293 C CA . ASN A 1 169 ? -0.796 17.920 2.922 1.00 68.19 169 ASN A CA 1
ATOM 1294 C C . ASN A 1 169 ? -1.917 16.905 2.612 1.00 68.19 169 ASN A C 1
ATOM 1296 O O . ASN A 1 169 ? -3.090 17.269 2.657 1.00 68.19 169 ASN A O 1
ATOM 1300 N N . PHE A 1 170 ? -1.592 15.676 2.201 1.00 75.75 170 PHE A N 1
ATOM 1301 C CA . PHE A 1 170 ? -2.591 14.643 1.952 1.00 75.75 170 PHE A CA 1
ATOM 1302 C C . PHE A 1 170 ? -2.961 13.853 3.216 1.00 75.75 170 PHE A C 1
ATOM 1304 O O . PHE A 1 170 ? -4.128 13.504 3.358 1.00 75.75 170 PHE A O 1
ATOM 1311 N N . LEU A 1 171 ? -2.027 13.577 4.139 1.00 77.06 171 LEU A N 1
ATOM 1312 C CA . LEU A 1 171 ? -2.329 12.800 5.351 1.00 77.06 171 LEU A CA 1
ATOM 1313 C C . LEU A 1 171 ? -3.248 13.589 6.281 1.00 77.06 171 LEU A C 1
ATOM 1315 O O . LEU A 1 171 ? -4.221 13.036 6.780 1.00 77.06 171 LEU A O 1
ATOM 1319 N N . THR A 1 172 ? -3.017 14.895 6.414 1.00 80.44 172 THR A N 1
ATOM 1320 C CA . THR A 1 172 ? -3.875 15.798 7.197 1.00 80.44 172 THR A CA 1
ATOM 1321 C C . THR A 1 172 ? -5.305 15.897 6.670 1.00 80.44 172 THR A C 1
ATOM 1323 O O . THR A 1 172 ? -6.198 16.258 7.426 1.00 80.44 172 THR A O 1
ATOM 1326 N N . LYS A 1 173 ? -5.549 15.548 5.400 1.00 83.69 173 LYS A N 1
ATOM 1327 C CA . LYS A 1 173 ? -6.896 15.501 4.808 1.00 83.69 173 LYS A CA 1
ATOM 1328 C C . LYS A 1 173 ? -7.522 14.112 4.896 1.00 83.69 173 LYS A C 1
ATOM 1330 O O . LYS A 1 173 ? -8.647 13.968 5.348 1.00 83.69 173 LYS A O 1
ATOM 1335 N N . LEU A 1 174 ? -6.781 13.083 4.490 1.00 88.38 174 LEU A N 1
ATOM 1336 C CA . LEU A 1 174 ? -7.326 11.733 4.333 1.00 88.38 174 LEU A CA 1
ATOM 1337 C C . LEU A 1 174 ? -7.458 10.973 5.653 1.00 88.38 174 LEU A C 1
ATOM 1339 O O . LEU A 1 174 ? -8.337 10.120 5.782 1.00 88.38 174 LEU A O 1
ATOM 1343 N N . VAL A 1 175 ? -6.572 11.229 6.618 1.00 91.25 175 VAL A N 1
ATOM 1344 C CA . VAL A 1 175 ? -6.576 10.507 7.895 1.00 91.25 175 VAL A CA 1
ATOM 1345 C C . VAL A 1 175 ? -7.816 10.853 8.727 1.00 91.25 175 VAL A C 1
ATOM 1347 O O . VAL A 1 175 ? -8.489 9.905 9.133 1.00 91.25 175 VAL A O 1
ATOM 1350 N N . PRO A 1 176 ? -8.198 12.133 8.934 1.00 90.81 176 PRO A N 1
ATOM 1351 C CA . PRO A 1 176 ? -9.419 12.458 9.671 1.00 90.81 176 PRO A CA 1
ATOM 1352 C C . PRO A 1 176 ? -10.676 11.891 9.003 1.00 90.81 176 PRO A C 1
ATOM 1354 O O . PRO A 1 176 ? -11.506 11.295 9.683 1.00 90.81 176 PRO A O 1
ATOM 1357 N N . GLU A 1 177 ? -10.778 11.991 7.671 1.00 92.12 177 GLU A N 1
ATOM 1358 C CA . GLU A 1 177 ? -11.879 11.394 6.899 1.00 92.12 177 GLU A CA 1
ATOM 1359 C C . GLU A 1 177 ? -11.966 9.879 7.123 1.00 92.12 177 GLU A C 1
ATOM 1361 O O . GLU A 1 177 ? -13.042 9.342 7.374 1.00 92.12 177 GLU A O 1
ATOM 1366 N N . THR A 1 178 ? -10.825 9.186 7.090 1.00 95.19 178 THR A N 1
ATOM 1367 C CA . THR A 1 178 ? -10.765 7.733 7.303 1.00 95.19 178 THR A CA 1
ATOM 1368 C C . THR A 1 178 ? -11.136 7.352 8.737 1.00 95.19 178 THR A C 1
ATOM 1370 O O . THR A 1 178 ? -11.832 6.362 8.945 1.00 95.19 178 THR A O 1
ATOM 1373 N N . ILE A 1 179 ? -10.701 8.126 9.735 1.00 95.19 179 ILE A N 1
ATOM 1374 C CA . ILE A 1 179 ? -11.089 7.910 11.135 1.00 95.19 179 ILE A CA 1
ATOM 1375 C C . ILE A 1 179 ? -12.603 8.108 11.302 1.00 95.19 179 ILE A C 1
ATOM 1377 O O . ILE A 1 179 ? -13.246 7.258 11.916 1.00 95.19 179 ILE A O 1
ATOM 1381 N N . SER A 1 180 ? -13.178 9.169 10.720 1.00 94.56 180 SER A N 1
ATOM 1382 C CA . SER A 1 180 ? -14.631 9.413 10.744 1.00 94.56 180 SER A CA 1
ATOM 1383 C C . SER A 1 180 ? -15.393 8.250 10.115 1.00 94.56 180 SER A C 1
ATOM 1385 O O . SER A 1 180 ? -16.292 7.695 10.740 1.00 94.56 180 SER A O 1
ATOM 1387 N N . GLU A 1 181 ? -14.965 7.804 8.928 1.00 95.88 181 GLU A N 1
ATOM 1388 C CA . GLU A 1 181 ? -15.552 6.662 8.218 1.00 95.88 181 GLU A CA 1
ATOM 1389 C C . GLU A 1 181 ? -15.543 5.390 9.090 1.00 95.88 181 GLU A C 1
ATOM 1391 O O . GLU A 1 181 ? -16.548 4.684 9.178 1.00 95.88 181 GLU A O 1
ATOM 1396 N N . LEU A 1 182 ? -14.444 5.104 9.797 1.00 96.75 182 LEU A N 1
ATOM 1397 C CA . LEU A 1 182 ? -14.345 3.945 10.696 1.00 96.75 182 LEU A CA 1
ATOM 1398 C C . LEU A 1 182 ? -15.257 4.053 11.925 1.00 96.75 182 LEU A C 1
ATOM 1400 O O . LEU A 1 182 ? -15.834 3.047 12.346 1.00 96.75 182 LEU A O 1
ATOM 1404 N N . ILE A 1 183 ? -15.388 5.249 12.502 1.00 96.12 183 ILE A N 1
ATOM 1405 C CA . ILE A 1 183 ? -16.276 5.497 13.645 1.00 96.12 183 ILE A CA 1
ATOM 1406 C C . ILE A 1 183 ? -17.738 5.349 13.217 1.00 96.12 183 ILE A C 1
ATOM 1408 O O . ILE A 1 183 ? -18.503 4.672 13.899 1.00 96.12 183 ILE A O 1
ATOM 1412 N N . GLU A 1 184 ? -18.122 5.937 12.085 1.00 96.62 184 GLU A N 1
ATOM 1413 C CA . GLU A 1 184 ? -19.494 5.908 11.570 1.00 96.62 184 GLU A CA 1
ATOM 1414 C C . GLU A 1 184 ? -19.931 4.500 11.156 1.00 96.62 184 GLU A C 1
ATOM 1416 O O . GLU A 1 184 ? -21.057 4.085 11.437 1.00 96.62 184 GLU A O 1
ATOM 1421 N N . THR A 1 185 ? -19.041 3.744 10.511 1.00 97.00 185 THR A N 1
ATOM 1422 C CA . THR A 1 185 ? -19.358 2.395 10.017 1.00 97.00 185 THR A CA 1
ATOM 1423 C C . THR A 1 185 ? -19.379 1.335 11.119 1.00 97.00 185 THR A C 1
ATOM 1425 O O . THR A 1 185 ? -20.084 0.334 10.976 1.00 97.00 185 THR A O 1
ATOM 1428 N N . ASN A 1 186 ? -18.650 1.530 12.225 1.00 97.06 186 ASN A N 1
ATOM 1429 C CA . ASN A 1 186 ? -18.661 0.611 13.366 1.00 97.06 186 ASN A CA 1
ATOM 1430 C C . ASN A 1 186 ? -18.480 1.328 14.724 1.00 97.06 186 ASN A C 1
ATOM 1432 O O . ASN A 1 186 ? -17.446 1.158 15.385 1.00 97.06 186 ASN A O 1
ATOM 1436 N N . PRO A 1 187 ? -19.499 2.068 15.205 1.00 95.94 187 PRO A N 1
ATOM 1437 C CA . PRO A 1 187 ? -19.393 2.825 16.453 1.00 95.94 187 PRO A CA 1
ATOM 1438 C C . PRO A 1 187 ? -19.051 1.968 17.688 1.00 95.94 187 PRO A C 1
ATOM 1440 O O . PRO A 1 187 ? -18.149 2.351 18.442 1.00 95.94 187 PRO A O 1
ATOM 1443 N N . PRO A 1 188 ? -19.672 0.786 17.913 1.00 96.88 188 PRO A N 1
ATOM 1444 C CA . PRO A 1 188 ? -19.321 -0.058 19.057 1.00 96.88 188 PRO A CA 1
ATOM 1445 C C . PRO A 1 188 ? -17.861 -0.524 19.019 1.00 96.88 188 PRO A C 1
ATOM 1447 O O . PRO A 1 188 ? -17.194 -0.542 20.051 1.00 96.88 188 PRO A O 1
ATOM 1450 N N . GLY A 1 189 ? -17.343 -0.861 17.832 1.00 96.19 189 GLY A N 1
ATOM 1451 C CA . GLY A 1 189 ? -15.950 -1.273 17.659 1.00 96.19 189 GLY A CA 1
ATOM 1452 C C . GLY A 1 189 ? -14.943 -0.125 17.736 1.00 96.19 189 GLY A C 1
ATOM 1453 O O . GLY A 1 189 ? -13.773 -0.376 18.019 1.00 96.19 189 GLY A O 1
ATOM 1454 N N . ALA A 1 190 ? -15.372 1.112 17.482 1.00 96.00 190 ALA A N 1
ATOM 1455 C CA . ALA A 1 190 ? -14.538 2.309 17.573 1.00 96.00 190 ALA A CA 1
ATOM 1456 C C . ALA A 1 190 ? -14.507 2.924 18.981 1.00 96.00 190 ALA A C 1
ATOM 1458 O O . ALA A 1 190 ? -13.528 3.578 19.334 1.00 96.00 190 ALA A O 1
ATOM 1459 N N . THR A 1 191 ? -15.539 2.681 19.798 1.00 96.62 191 THR A N 1
ATOM 1460 C CA . THR A 1 191 ? -15.695 3.237 21.158 1.00 96.62 191 THR A CA 1
ATOM 1461 C C . THR A 1 191 ? -14.428 3.131 22.026 1.00 96.62 191 THR A C 1
ATOM 1463 O O . THR A 1 191 ? -14.062 4.134 22.636 1.00 96.62 191 THR A O 1
ATOM 1466 N N . PRO A 1 192 ? -13.692 1.997 22.063 1.00 96.56 192 PRO A N 1
ATOM 1467 C CA . PRO A 1 192 ? -12.471 1.887 22.871 1.00 96.56 192 PRO A CA 1
ATOM 1468 C C . PRO A 1 192 ? -11.326 2.820 22.445 1.00 96.56 192 PRO A C 1
ATOM 1470 O O . PRO A 1 192 ? -10.358 2.966 23.188 1.00 96.56 192 PRO A O 1
ATOM 1473 N N . TYR A 1 193 ? -11.405 3.419 21.253 1.00 95.56 193 TYR A N 1
ATOM 1474 C CA . TYR A 1 193 ? -10.328 4.189 20.628 1.00 95.56 193 TYR A CA 1
ATOM 1475 C C . TYR A 1 193 ? -10.630 5.690 20.504 1.00 95.56 193 TYR A C 1
ATOM 1477 O O . TYR A 1 193 ? -9.759 6.436 20.058 1.00 95.56 193 TYR A O 1
ATOM 1485 N N . LEU A 1 194 ? -11.822 6.151 20.907 1.00 91.56 194 LEU A N 1
ATOM 1486 C CA . LEU A 1 194 ? -12.242 7.553 20.744 1.00 91.56 194 LEU A CA 1
ATOM 1487 C C . LEU A 1 194 ? -11.329 8.546 21.475 1.00 91.56 194 LEU A C 1
ATOM 1489 O O . LEU A 1 194 ? -11.006 9.592 20.920 1.00 91.56 194 LEU A O 1
ATOM 1493 N N . SER A 1 195 ? -10.804 8.172 22.643 1.00 90.50 195 SER A N 1
ATOM 1494 C CA . SER A 1 195 ? -9.856 9.005 23.396 1.00 90.50 195 SER A CA 1
ATOM 1495 C C . SER A 1 195 ? -8.574 9.322 22.618 1.00 90.50 195 SER A C 1
ATOM 1497 O O . SER A 1 195 ? -7.959 10.364 22.823 1.00 90.50 195 SER A O 1
ATOM 1499 N N . SER A 1 196 ? -8.171 8.456 21.678 1.00 87.31 196 SER A N 1
ATOM 1500 C CA . SER A 1 196 ? -7.011 8.715 20.812 1.00 87.31 196 SER A CA 1
ATOM 1501 C C . SER A 1 196 ? -7.268 9.846 19.812 1.00 87.31 196 SER A C 1
ATOM 1503 O O . SER A 1 196 ? -6.316 10.457 19.339 1.00 87.31 196 SER A O 1
ATOM 1505 N N . VAL A 1 197 ? -8.536 10.114 19.491 1.00 86.31 197 VAL A N 1
ATOM 1506 C CA . VAL A 1 197 ? -8.964 11.188 18.586 1.00 86.31 197 VAL A CA 1
ATOM 1507 C C . VAL A 1 197 ? -9.244 12.471 19.365 1.00 86.31 197 VAL A C 1
ATOM 1509 O O . VAL A 1 197 ? -8.861 13.542 18.910 1.00 86.31 197 VAL A O 1
ATOM 1512 N N . GLU A 1 198 ? -9.847 12.377 20.552 1.00 83.50 198 GLU A N 1
ATOM 1513 C CA . GLU A 1 198 ? -10.108 13.528 21.435 1.00 83.50 198 GLU A CA 1
ATOM 1514 C C . GLU A 1 198 ? -8.817 14.292 21.771 1.00 83.50 198 GLU A C 1
ATOM 1516 O O . GLU A 1 198 ? -8.766 15.511 21.626 1.00 83.50 198 GLU A O 1
ATOM 1521 N N . ASN A 1 199 ? -7.726 13.569 22.053 1.00 74.81 199 ASN A N 1
ATOM 1522 C CA . ASN A 1 199 ? -6.402 14.160 22.283 1.00 74.81 199 ASN A CA 1
ATOM 1523 C C . ASN A 1 199 ? -5.883 15.016 21.108 1.00 74.81 199 ASN A C 1
ATOM 1525 O O . ASN A 1 199 ? -5.020 15.868 21.311 1.00 74.81 199 ASN A O 1
ATOM 1529 N N . LEU A 1 200 ? -6.370 14.789 19.881 1.00 73.12 200 LEU A N 1
ATOM 1530 C CA . LEU A 1 200 ? -6.012 15.601 18.712 1.00 73.12 200 LEU A CA 1
ATOM 1531 C C . LEU A 1 200 ? -6.815 16.904 18.635 1.00 73.12 200 LEU A C 1
ATOM 1533 O O . LEU A 1 200 ? -6.343 17.866 18.037 1.00 73.12 200 LEU A O 1
ATOM 1537 N N . LEU A 1 201 ? -8.023 16.928 19.203 1.00 71.25 201 LEU A N 1
ATOM 1538 C CA . LEU A 1 201 ? -8.901 18.102 19.227 1.00 71.25 201 LEU A CA 1
ATOM 1539 C C . LEU A 1 201 ? -8.542 19.051 20.375 1.00 71.25 201 LEU A C 1
ATOM 1541 O O . LEU A 1 201 ? -8.691 20.263 20.239 1.00 71.25 201 LEU A O 1
ATOM 1545 N N . ASP A 1 202 ? -8.034 18.497 21.475 1.00 66.25 202 ASP A N 1
ATOM 1546 C CA . ASP A 1 202 ? -7.653 19.248 22.672 1.00 66.25 202 ASP A CA 1
ATOM 1547 C C . ASP A 1 202 ? -6.268 19.905 22.575 1.00 66.25 202 ASP A C 1
ATOM 1549 O O . ASP A 1 202 ? -5.874 20.613 23.499 1.00 66.25 202 ASP A O 1
ATOM 1553 N N . ASN A 1 203 ? -5.521 19.697 21.483 1.00 53.97 203 ASN A N 1
ATOM 1554 C CA . ASN A 1 203 ? -4.193 20.279 21.293 1.00 53.97 203 ASN A CA 1
ATOM 1555 C C . ASN A 1 203 ? -4.330 21.709 20.718 1.00 53.97 203 ASN A C 1
ATOM 1557 O O . ASN A 1 203 ? -4.608 21.871 19.529 1.00 53.97 203 ASN A O 1
ATOM 1561 N N . PRO A 1 204 ? -4.159 22.776 21.524 1.00 42.88 204 PRO A N 1
ATOM 1562 C CA . PRO A 1 204 ? -4.547 24.133 21.153 1.00 42.88 204 PRO A CA 1
ATOM 1563 C C . PRO A 1 204 ? -3.444 24.870 20.382 1.00 42.88 204 PRO A C 1
ATOM 1565 O O . PRO A 1 204 ? -3.387 26.096 20.451 1.00 42.88 204 PRO A O 1
ATOM 1568 N N . ASN A 1 205 ? -2.543 24.155 19.697 1.00 42.50 205 ASN A N 1
ATOM 1569 C CA . ASN A 1 205 ? -1.392 24.763 19.033 1.00 42.50 205 ASN A CA 1
ATOM 1570 C C . ASN A 1 205 ? -1.577 24.806 17.504 1.00 42.50 205 ASN A C 1
ATOM 1572 O O . ASN A 1 205 ? -1.273 23.824 16.824 1.00 42.50 205 ASN A O 1
ATOM 1576 N N . PRO A 1 206 ? -2.099 25.920 16.953 1.00 41.47 206 PRO A N 1
ATOM 1577 C CA . PRO A 1 206 ? -2.064 26.200 15.529 1.00 41.47 206 PRO A CA 1
ATOM 1578 C C . PRO A 1 206 ? -0.693 26.797 15.196 1.00 41.47 206 PRO A C 1
ATOM 1580 O O . PRO A 1 206 ? -0.538 28.018 15.201 1.00 41.47 206 PRO A O 1
ATOM 1583 N N . ASP A 1 207 ? 0.302 25.949 14.952 1.00 39.78 207 ASP A N 1
ATOM 1584 C CA . ASP A 1 207 ? 1.510 26.405 14.252 1.00 39.78 207 ASP A CA 1
ATOM 1585 C C . ASP A 1 207 ? 1.226 26.536 12.744 1.00 39.78 207 ASP A C 1
ATOM 1587 O O . ASP A 1 207 ? 0.665 25.582 12.150 1.00 39.78 207 ASP A O 1
#